Protein AF-0000000069865617 (afdb_homodimer)

pLDDT: mean 91.42, std 15.55, range [21.64, 98.94]

InterPro domains:
  IPR004701 Phosphotransferase system, mannose-type IIA component [PF03610] (5-115)
  IPR004701 Phosphotransferase system, mannose-type IIA component [PS51096] (2-127)
  IPR036662 Phosphotransferase system, mannose-type IIA component superfamily [G3DSA:3.40.50.510] (1-138)
  IPR036662 Phosphotransferase system, mannose-type IIA component superfamily [SSF53062] (3-127)
  IPR051471 Bacterial PTS system sugar-specific components [PTHR33799] (1-131)

Structure (mmCIF, N/CA/C/O backbone):
data_AF-0000000069865617-model_v1
#
loop_
_entity.id
_entity.type
_entity.pdbx_description
1 polymer 'PTS system, IIA component, putative'
#
loop_
_atom_site.group_PDB
_atom_site.id
_atom_site.type_symbol
_atom_site.label_atom_id
_atom_site.label_alt_id
_atom_site.label_comp_id
_atom_site.label_asym_id
_atom_site.label_entity_id
_atom_site.label_seq_id
_atom_site.pdbx_PDB_ins_code
_atom_site.Cartn_x
_atom_site.Cartn_y
_atom_site.Cartn_z
_atom_site.occupancy
_atom_site.B_iso_or_equiv
_atom_site.auth_seq_id
_atom_site.auth_comp_id
_atom_site.a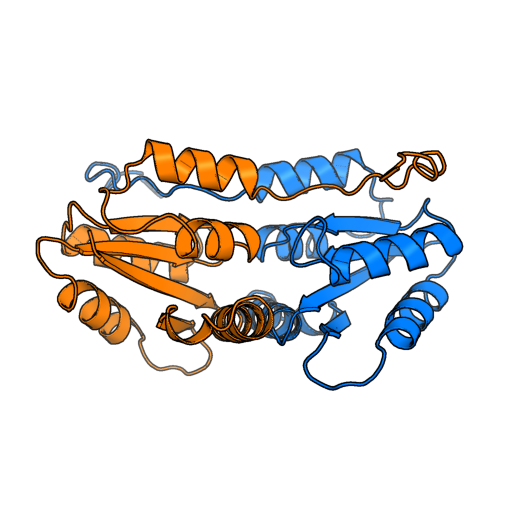uth_asym_id
_atom_site.auth_atom_id
_atom_site.pdbx_PDB_model_num
ATOM 1 N N . MET A 1 1 ? -14.875 16.719 14.188 1 84.12 1 MET A N 1
ATOM 2 C CA . MET A 1 1 ? -13.789 17.453 13.562 1 84.12 1 MET A CA 1
ATOM 3 C C . MET A 1 1 ? -13.578 17 12.117 1 84.12 1 MET A C 1
ATOM 5 O O . MET A 1 1 ? -13.656 15.812 11.82 1 84.12 1 MET A O 1
ATOM 9 N N . LYS A 1 2 ? -13.398 17.969 11.281 1 89.56 2 LYS A N 1
ATOM 10 C CA . LYS A 1 2 ? -13.164 17.672 9.875 1 89.56 2 LYS A CA 1
ATOM 11 C C . LYS A 1 2 ? -11.742 17.156 9.648 1 89.56 2 LYS A C 1
ATOM 13 O O . LYS A 1 2 ? -10.82 17.531 10.367 1 89.56 2 LYS A O 1
ATOM 18 N N . ARG A 1 3 ? -11.602 16.266 8.625 1 94.75 3 ARG A N 1
ATOM 19 C CA . ARG A 1 3 ? -10.305 15.664 8.336 1 94.75 3 ARG A CA 1
ATOM 20 C C . ARG A 1 3 ? -9.93 15.836 6.871 1 94.75 3 ARG A C 1
ATOM 22 O O . ARG A 1 3 ? -10.781 15.711 5.988 1 94.75 3 ARG A O 1
ATOM 29 N N . LYS A 1 4 ? -8.695 16.141 6.66 1 96.19 4 LYS A N 1
ATOM 30 C CA . LYS A 1 4 ? -8.125 16.188 5.316 1 96.19 4 LYS A CA 1
ATOM 31 C C . LYS A 1 4 ? -7.105 15.078 5.117 1 96.19 4 LYS A C 1
ATOM 33 O O . LYS A 1 4 ? -6.375 14.719 6.043 1 96.19 4 LYS A O 1
ATOM 38 N N . PHE A 1 5 ? -7.105 14.57 3.912 1 98 5 PHE A N 1
ATOM 39 C CA . PHE A 1 5 ? -6.246 13.43 3.613 1 98 5 PHE A CA 1
ATOM 40 C C . PHE A 1 5 ? -5.293 13.75 2.471 1 98 5 PHE A C 1
ATOM 42 O O . PHE A 1 5 ? -5.688 14.375 1.485 1 98 5 PHE A O 1
ATOM 49 N N . LEU A 1 6 ? -4.051 13.375 2.67 1 98.75 6 LEU A N 1
ATOM 50 C CA . LEU A 1 6 ? -3.02 13.461 1.641 1 98.75 6 LEU A CA 1
ATOM 51 C C . LEU A 1 6 ? -2.223 12.164 1.556 1 98.75 6 LEU A C 1
ATOM 53 O O . LEU A 1 6 ? -1.859 11.586 2.582 1 98.75 6 LEU A O 1
ATOM 57 N N . ILE A 1 7 ? -2.002 11.664 0.392 1 98.94 7 ILE A N 1
ATOM 58 C CA . ILE A 1 7 ? -1.027 10.602 0.201 1 98.94 7 ILE A CA 1
ATOM 59 C C . ILE A 1 7 ? 0.068 11.062 -0.756 1 98.94 7 ILE A C 1
ATOM 61 O O . ILE A 1 7 ? -0.22 11.68 -1.787 1 98.94 7 ILE A O 1
ATOM 65 N N . ALA A 1 8 ? 1.281 10.906 -0.368 1 98.94 8 ALA A N 1
ATOM 66 C CA . ALA A 1 8 ? 2.457 11.203 -1.185 1 98.94 8 ALA A CA 1
ATOM 67 C C . ALA A 1 8 ? 3.256 9.93 -1.473 1 98.94 8 ALA A C 1
ATOM 69 O O . ALA A 1 8 ? 3.535 9.148 -0.564 1 98.94 8 ALA A O 1
ATOM 70 N N . SER A 1 9 ? 3.594 9.711 -2.662 1 98.94 9 SER A N 1
ATOM 71 C CA . SER A 1 9 ? 4.344 8.523 -3.057 1 98.94 9 SER A CA 1
ATOM 72 C C . SER A 1 9 ? 5.359 8.844 -4.148 1 98.94 9 SER A C 1
ATOM 74 O O . SER A 1 9 ? 5.238 9.867 -4.832 1 98.94 9 SER A O 1
ATOM 76 N N . HIS A 1 10 ? 6.41 8 -4.293 1 98.94 10 HIS A N 1
ATOM 77 C CA . HIS A 1 10 ? 7.141 7.965 -5.555 1 98.94 10 HIS A CA 1
ATOM 78 C C . HIS A 1 10 ? 6.23 7.57 -6.711 1 98.94 10 HIS A C 1
ATOM 80 O O . HIS A 1 10 ? 5.387 6.68 -6.562 1 98.94 10 HIS A O 1
ATOM 86 N N . GLY A 1 11 ? 6.395 8.211 -7.805 1 98.81 11 GLY A N 1
ATOM 87 C CA . GLY A 1 11 ? 5.652 7.824 -8.992 1 98.81 11 GLY A CA 1
ATOM 88 C C . GLY A 1 11 ? 4.152 7.996 -8.844 1 98.81 11 GLY A C 1
ATOM 89 O O . GLY A 1 11 ? 3.693 8.906 -8.148 1 98.81 11 GLY A O 1
ATOM 90 N N . ASN A 1 12 ? 3.395 7.133 -9.539 1 98.81 12 ASN A N 1
ATOM 91 C CA . ASN A 1 12 ? 1.953 7.324 -9.648 1 98.81 12 ASN A CA 1
ATOM 92 C C . ASN A 1 12 ? 1.189 6.418 -8.688 1 98.81 12 ASN A C 1
ATOM 94 O O . ASN A 1 12 ? 0.005 6.148 -8.891 1 98.81 12 ASN A O 1
ATOM 98 N N . LEU A 1 13 ? 1.853 5.93 -7.73 1 98.94 13 LEU A N 1
ATOM 99 C CA . LEU A 1 13 ? 1.19 5.098 -6.73 1 98.94 13 LEU A CA 1
ATOM 100 C C . LEU A 1 13 ? 0.076 5.867 -6.031 1 98.94 13 LEU A C 1
ATOM 102 O O . LEU A 1 13 ? -1.015 5.336 -5.816 1 98.94 13 LEU A O 1
ATOM 106 N N . ALA A 1 14 ? 0.316 7.137 -5.73 1 98.94 14 ALA A N 1
ATOM 107 C CA . ALA A 1 14 ? -0.67 7.969 -5.047 1 98.94 14 ALA A CA 1
ATOM 108 C C . ALA A 1 14 ? -1.946 8.102 -5.875 1 98.94 14 ALA A C 1
ATOM 110 O O . ALA A 1 14 ? -3.053 7.941 -5.348 1 98.94 14 ALA A O 1
ATOM 111 N N . LYS A 1 15 ? -1.794 8.336 -7.137 1 98.88 15 LYS A N 1
ATOM 112 C CA . LYS A 1 15 ? -2.961 8.383 -8.016 1 98.88 15 LYS A CA 1
ATOM 113 C C . LYS A 1 15 ? -3.656 7.023 -8.078 1 98.88 15 LYS A C 1
ATOM 115 O O . LYS A 1 15 ? -4.883 6.957 -8.203 1 98.88 15 LYS A O 1
ATOM 120 N N . GLY A 1 16 ? -2.879 5.969 -7.996 1 98.88 16 GLY A N 1
ATOM 121 C CA . GLY A 1 16 ? -3.453 4.637 -7.906 1 98.88 16 GLY A CA 1
ATOM 122 C C . GLY A 1 16 ? -4.375 4.461 -6.715 1 98.88 16 GLY A C 1
ATOM 123 O O . GLY A 1 16 ? -5.445 3.861 -6.832 1 98.88 16 GLY A O 1
ATOM 124 N N . PHE A 1 17 ? -3.949 4.961 -5.602 1 98.94 17 PHE A N 1
ATOM 125 C CA . PHE A 1 17 ? -4.805 4.945 -4.422 1 98.94 17 PHE A CA 1
ATOM 126 C C . PHE A 1 17 ? -6.141 5.613 -4.715 1 98.94 17 PHE A C 1
ATOM 128 O O . PHE A 1 17 ? -7.199 5.082 -4.367 1 98.94 17 PHE A O 1
ATOM 135 N N . GLN A 1 18 ? -6.133 6.797 -5.371 1 98.81 18 GLN A N 1
ATOM 136 C CA . GLN A 1 18 ? -7.363 7.508 -5.703 1 98.81 18 GLN A CA 1
ATOM 137 C C . GLN A 1 18 ? -8.281 6.648 -6.566 1 98.81 18 GLN A C 1
ATOM 139 O O . GLN A 1 18 ? -9.484 6.574 -6.32 1 98.81 18 GLN A O 1
ATOM 144 N N . SER A 1 19 ? -7.664 6.035 -7.508 1 98.81 19 SER A N 1
ATOM 145 C CA . SER A 1 19 ? -8.414 5.18 -8.422 1 98.81 19 SER A CA 1
ATOM 146 C C . SER A 1 19 ? -9.133 4.062 -7.672 1 98.81 19 SER A C 1
ATOM 148 O O . SER A 1 19 ? -10.328 3.832 -7.887 1 98.81 19 SER A O 1
ATOM 150 N N . SER A 1 20 ? -8.414 3.367 -6.762 1 98.88 20 SER A N 1
ATOM 151 C CA . SER A 1 20 ? -8.992 2.266 -6.004 1 98.88 20 SER A CA 1
ATOM 152 C C . SER A 1 20 ? -10.07 2.76 -5.047 1 98.88 20 SER A C 1
ATOM 154 O O . SER A 1 20 ? -11.125 2.135 -4.91 1 98.88 20 SER A O 1
ATOM 156 N N . LEU A 1 21 ? -9.828 3.885 -4.418 1 98.75 21 LEU A N 1
ATOM 157 C CA . LEU A 1 21 ? -10.797 4.457 -3.486 1 98.75 21 LEU A CA 1
ATOM 158 C C . LEU A 1 21 ? -12.086 4.844 -4.207 1 98.75 21 LEU A C 1
ATOM 160 O O . LEU A 1 21 ? -13.18 4.711 -3.646 1 98.75 21 LEU A O 1
ATOM 164 N N . ASP A 1 22 ? -11.961 5.344 -5.449 1 98.69 22 ASP A N 1
ATOM 165 C CA . ASP A 1 22 ? -13.141 5.699 -6.23 1 98.69 22 ASP A CA 1
ATOM 166 C C . ASP A 1 22 ? -13.992 4.465 -6.535 1 98.69 22 ASP A C 1
ATOM 168 O O . ASP A 1 22 ? -15.211 4.5 -6.402 1 98.69 22 ASP A O 1
ATOM 172 N N . ILE A 1 23 ? -13.391 3.404 -6.898 1 98.44 23 ILE A N 1
ATOM 173 C CA . ILE A 1 23 ? -14.086 2.174 -7.258 1 98.44 23 ILE A CA 1
ATOM 174 C C . ILE A 1 23 ? -14.742 1.567 -6.02 1 98.44 23 ILE A C 1
ATOM 176 O O . ILE A 1 23 ? -15.891 1.138 -6.066 1 98.44 23 ILE A O 1
ATOM 180 N N . LEU A 1 24 ? -14.023 1.608 -4.918 1 98.38 24 LEU A N 1
ATOM 181 C CA . LEU A 1 24 ? -14.453 0.878 -3.732 1 98.38 24 LEU A CA 1
ATOM 182 C C . LEU A 1 24 ? -15.461 1.692 -2.932 1 98.38 24 LEU A C 1
ATOM 184 O O . LEU A 1 24 ? -16.344 1.129 -2.275 1 98.38 24 LEU A O 1
ATOM 188 N N . ALA A 1 25 ? -15.344 3.047 -2.998 1 97.81 25 ALA A N 1
ATOM 189 C CA . ALA A 1 25 ? -16.109 3.826 -2.027 1 97.81 25 ALA A CA 1
ATOM 190 C C . ALA A 1 25 ? -16.531 5.176 -2.611 1 97.81 25 ALA A C 1
ATOM 192 O O . ALA A 1 25 ? -17.141 5.992 -1.923 1 97.81 25 ALA A O 1
ATOM 193 N N . ASP A 1 26 ? -16.219 5.445 -3.859 1 98 26 ASP A N 1
ATOM 194 C CA . ASP A 1 26 ? -16.469 6.746 -4.473 1 98 26 ASP A CA 1
ATOM 195 C C . ASP A 1 26 ? -15.875 7.875 -3.637 1 98 26 ASP A C 1
ATOM 197 O O . ASP A 1 26 ? -16.516 8.898 -3.406 1 98 26 ASP A O 1
ATOM 201 N N . LYS A 1 27 ? -14.602 7.664 -3.15 1 97.81 27 LYS A N 1
ATOM 202 C CA . LYS A 1 27 ? -13.977 8.617 -2.238 1 97.81 27 LYS A CA 1
ATOM 203 C C . LYS A 1 27 ? -12.594 9.031 -2.738 1 97.81 27 LYS A C 1
ATOM 205 O O . LYS A 1 27 ? -11.781 9.555 -1.975 1 97.81 27 LYS A O 1
ATOM 210 N N . GLY A 1 28 ? -12.266 8.805 -4.004 1 98.12 28 GLY A N 1
ATOM 211 C CA . GLY A 1 28 ? -10.977 9.188 -4.555 1 98.12 28 GLY A CA 1
ATOM 212 C C . GLY A 1 28 ? -10.688 10.672 -4.414 1 98.12 28 GLY A C 1
ATOM 213 O O . GLY A 1 28 ? -9.539 11.062 -4.191 1 98.12 28 GLY A O 1
ATOM 214 N N . LYS A 1 29 ? -11.734 11.438 -4.461 1 96.44 29 LYS A N 1
ATOM 215 C CA . LYS A 1 29 ? -11.586 12.883 -4.445 1 96.44 29 LYS A CA 1
ATOM 216 C C . LYS A 1 29 ? -11.234 13.383 -3.045 1 96.44 29 LYS A C 1
ATOM 218 O O . LYS A 1 29 ? -10.789 14.523 -2.879 1 96.44 29 LYS A O 1
ATOM 223 N N . GLU A 1 30 ? -11.461 12.609 -2.031 1 95.56 30 GLU A N 1
ATOM 224 C CA . GLU A 1 30 ? -11.18 13 -0.653 1 95.56 30 GLU A CA 1
ATOM 225 C C . GLU A 1 30 ? -9.688 12.914 -0.35 1 95.56 30 GLU A C 1
ATOM 227 O O . GLU A 1 30 ? -9.219 13.445 0.66 1 95.56 30 GLU A O 1
ATOM 232 N N . 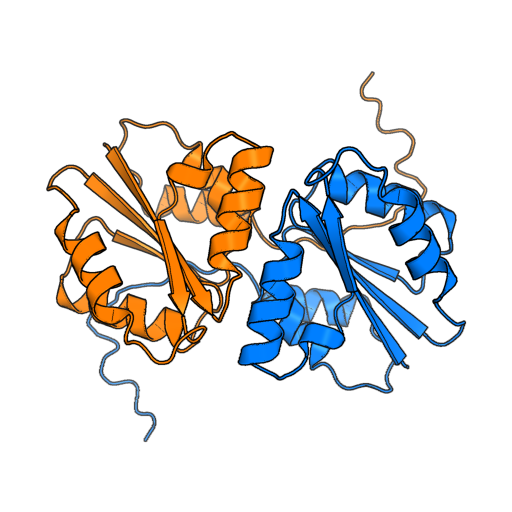LEU A 1 31 ? -9.008 12.266 -1.225 1 98.25 31 LEU A N 1
ATOM 233 C CA . LEU A 1 31 ? -7.586 12.031 -1.015 1 98.25 31 LEU A CA 1
ATOM 234 C C . LEU A 1 31 ? -6.75 12.914 -1.936 1 98.25 31 LEU A C 1
ATOM 236 O O . LEU A 1 31 ? -6.711 12.688 -3.148 1 98.25 31 LEU A O 1
ATOM 240 N N . ALA A 1 32 ? -6.164 13.977 -1.356 1 98.44 32 ALA A N 1
ATOM 241 C CA . ALA A 1 32 ? -5.168 14.711 -2.133 1 98.44 32 ALA A CA 1
ATOM 242 C C . ALA A 1 32 ? -3.953 13.836 -2.432 1 98.44 32 ALA A C 1
ATOM 244 O O . ALA A 1 32 ? -3.607 12.953 -1.643 1 98.44 32 ALA A O 1
ATOM 245 N N . VAL A 1 33 ? -3.303 14.086 -3.598 1 98.75 33 VAL A N 1
ATOM 246 C CA . VAL A 1 33 ? -2.23 13.172 -3.977 1 98.75 33 VAL A CA 1
ATOM 247 C C . VAL A 1 33 ? -0.998 13.969 -4.398 1 98.75 33 VAL A C 1
ATOM 249 O O . VAL A 1 33 ? -1.119 15.055 -4.969 1 98.75 33 VAL A O 1
ATOM 252 N N . ILE A 1 34 ? 0.126 13.5 -4.066 1 98.88 34 ILE A N 1
ATOM 253 C CA . ILE A 1 34 ? 1.422 13.93 -4.586 1 98.88 34 ILE A CA 1
ATOM 254 C C . ILE A 1 34 ? 2.113 12.75 -5.277 1 98.88 34 ILE A C 1
ATOM 256 O O . ILE A 1 34 ? 2.383 11.727 -4.645 1 98.88 34 ILE A O 1
ATOM 260 N N . ASN A 1 35 ? 2.312 12.867 -6.559 1 98.81 35 ASN A N 1
ATOM 261 C CA . ASN A 1 35 ? 3.156 11.953 -7.316 1 98.81 35 ASN A CA 1
ATOM 262 C C . ASN A 1 35 ? 4.578 12.484 -7.461 1 98.81 35 ASN A C 1
ATOM 264 O O . ASN A 1 35 ? 4.867 13.258 -8.375 1 98.81 35 ASN A O 1
ATOM 268 N N . ALA A 1 36 ? 5.438 12.062 -6.633 1 98.81 36 ALA A N 1
ATOM 269 C CA . ALA A 1 36 ? 6.793 12.594 -6.59 1 98.81 36 ALA A CA 1
ATOM 270 C C . ALA A 1 36 ? 7.672 11.961 -7.664 1 98.81 36 ALA A C 1
ATOM 272 O O . ALA A 1 36 ? 7.496 10.781 -7.996 1 98.81 36 ALA A O 1
ATOM 273 N N . TYR A 1 37 ? 8.531 12.68 -8.273 1 98.62 37 TYR A N 1
ATOM 274 C CA . TYR A 1 37 ? 9.617 12.266 -9.156 1 98.62 37 TYR A CA 1
ATOM 275 C C . TYR A 1 37 ? 9.07 11.797 -10.5 1 98.62 37 TYR A C 1
ATOM 277 O O . TYR A 1 37 ? 9.766 11.109 -11.25 1 98.62 37 TYR A O 1
ATOM 285 N N . VAL A 1 38 ? 7.801 12.047 -10.773 1 98.31 38 VAL A N 1
ATOM 286 C CA . VAL A 1 38 ? 7.25 11.828 -12.109 1 98.31 38 VAL A CA 1
ATOM 287 C C . VAL A 1 38 ? 7.738 12.922 -13.055 1 98.31 38 VAL A C 1
ATOM 289 O O . VAL A 1 38 ? 8.023 12.656 -14.227 1 98.31 38 VAL A O 1
ATOM 292 N N . THR A 1 39 ? 7.812 14.102 -12.539 1 97.38 39 THR A N 1
ATOM 293 C CA . THR A 1 39 ? 8.438 15.258 -13.18 1 97.38 39 THR A CA 1
ATOM 294 C C . THR A 1 39 ? 9.547 15.828 -12.312 1 97.38 39 THR A C 1
ATOM 296 O O . THR A 1 39 ? 9.648 15.508 -11.125 1 97.38 39 THR A O 1
ATOM 299 N N . PRO A 1 40 ? 10.406 16.594 -12.891 1 96.25 40 PRO A N 1
ATOM 300 C CA . PRO A 1 40 ? 11.508 17.156 -12.117 1 96.25 40 PRO A CA 1
ATOM 301 C C . PRO A 1 40 ? 11.055 18.266 -11.172 1 96.25 40 PRO A C 1
ATOM 303 O O . PRO A 1 40 ? 11.852 18.766 -10.367 1 96.25 40 PRO A O 1
ATOM 306 N N . GLU A 1 41 ? 9.805 18.656 -11.141 1 96.94 41 GLU A N 1
ATOM 307 C CA . GLU A 1 41 ? 9.305 19.766 -10.344 1 96.94 41 GLU A CA 1
ATOM 308 C C . GLU A 1 41 ? 9.297 19.422 -8.852 1 96.94 41 GLU A C 1
ATOM 310 O O . GLU A 1 41 ? 8.969 18.297 -8.469 1 96.94 41 GLU A O 1
ATOM 315 N N . ASP A 1 42 ? 9.656 20.484 -8.133 1 97.88 42 ASP A N 1
ATOM 316 C CA . ASP A 1 42 ? 9.594 20.359 -6.676 1 97.88 42 ASP A CA 1
ATOM 317 C C . ASP A 1 42 ? 8.148 20.297 -6.191 1 97.88 42 ASP A C 1
ATOM 319 O O . ASP A 1 42 ? 7.297 21.062 -6.645 1 97.88 42 ASP A O 1
ATOM 323 N N . TYR A 1 43 ? 7.91 19.312 -5.277 1 98.44 43 TYR A N 1
ATOM 324 C CA . TYR A 1 43 ? 6.543 19.141 -4.805 1 98.44 43 TYR A CA 1
ATOM 325 C C . TYR A 1 43 ? 6.371 19.719 -3.408 1 98.44 43 TYR A C 1
ATOM 327 O O . TYR A 1 43 ? 5.297 19.609 -2.809 1 98.44 43 TYR A O 1
ATOM 335 N N . THR A 1 44 ? 7.367 20.391 -2.824 1 97.62 44 THR A N 1
ATOM 336 C CA . THR A 1 44 ? 7.32 21.016 -1.507 1 97.62 44 THR A CA 1
ATOM 337 C C . THR A 1 44 ? 6.168 22.016 -1.422 1 97.62 44 THR A C 1
ATOM 339 O O . THR A 1 44 ? 5.43 22.031 -0.434 1 97.62 44 THR A O 1
ATOM 342 N N . PRO A 1 45 ? 5.965 22.797 -2.5 1 97.56 45 PRO A N 1
ATOM 343 C CA . PRO A 1 45 ? 4.867 23.766 -2.404 1 97.56 45 PRO A CA 1
ATOM 344 C C . PRO A 1 45 ? 3.504 23.094 -2.244 1 97.56 45 PRO A C 1
ATOM 346 O O . PRO A 1 45 ? 2.613 23.641 -1.596 1 97.56 45 PRO A O 1
ATOM 349 N N . ILE A 1 46 ? 3.316 21.922 -2.799 1 98 46 ILE A N 1
ATOM 350 C CA . ILE A 1 46 ? 2.057 21.188 -2.676 1 98 46 ILE A CA 1
ATOM 351 C C . ILE A 1 46 ? 1.835 20.781 -1.221 1 98 46 ILE A C 1
ATOM 353 O O . ILE A 1 46 ? 0.729 20.922 -0.693 1 98 46 ILE A O 1
ATOM 357 N N . ILE A 1 47 ? 2.898 20.328 -0.565 1 98.06 47 ILE A N 1
ATOM 358 C CA . ILE A 1 47 ? 2.826 19.953 0.843 1 98.06 47 ILE A CA 1
ATOM 359 C C . ILE A 1 47 ? 2.453 21.172 1.682 1 98.06 47 ILE A C 1
ATOM 361 O O . ILE A 1 47 ? 1.541 21.109 2.51 1 98.06 47 ILE A O 1
ATOM 365 N N . GLN A 1 48 ? 3.137 22.25 1.41 1 96.31 48 GLN A N 1
ATOM 366 C CA . GLN A 1 48 ? 2.938 23.469 2.182 1 96.31 48 GLN A CA 1
ATOM 367 C C . GLN A 1 48 ? 1.521 24 2.002 1 96.31 48 GLN A C 1
ATOM 369 O O . GLN A 1 48 ? 0.876 24.406 2.973 1 96.31 48 GLN A O 1
ATOM 374 N N . THR A 1 49 ? 1.081 23.984 0.794 1 96.69 49 THR A N 1
ATOM 375 C CA . THR A 1 49 ? -0.277 24.453 0.521 1 96.69 49 THR A CA 1
ATOM 376 C C . THR A 1 49 ? -1.296 23.578 1.257 1 96.69 49 THR A C 1
ATOM 378 O O . THR A 1 49 ? -2.254 24.094 1.836 1 96.69 49 THR A O 1
ATOM 381 N N . PHE A 1 50 ? -1.119 22.297 1.26 1 97.12 50 PHE A N 1
ATOM 382 C CA . PHE A 1 50 ? -1.995 21.375 1.972 1 97.12 50 PHE A CA 1
ATOM 383 C C . PHE A 1 50 ? -2.014 21.688 3.463 1 97.12 50 PHE A C 1
ATOM 385 O O . PHE A 1 50 ? -3.084 21.812 4.062 1 97.12 50 PHE A O 1
ATOM 392 N N . LEU A 1 51 ? -0.851 21.859 4.02 1 95.31 51 LEU A N 1
ATOM 393 C CA . LEU A 1 51 ? -0.731 22.125 5.449 1 95.31 51 LEU A CA 1
ATOM 394 C C . LEU A 1 51 ? -1.319 23.484 5.809 1 95.31 51 LEU A C 1
ATOM 396 O O . LEU A 1 51 ? -1.949 23.625 6.859 1 95.31 51 LEU A O 1
ATOM 400 N N . GLN A 1 52 ? -1.146 24.438 4.953 1 93.44 52 GLN A N 1
ATOM 401 C CA . GLN A 1 52 ? -1.663 25.781 5.184 1 93.44 52 GLN A CA 1
ATOM 402 C C . GLN A 1 52 ? -3.186 25.797 5.098 1 93.44 52 GLN A C 1
ATOM 404 O O . GLN A 1 52 ? -3.832 26.688 5.664 1 93.44 52 GLN A O 1
ATOM 409 N N . SER A 1 53 ? -3.717 24.859 4.383 1 93.5 53 SER A N 1
ATOM 410 C CA . SER A 1 53 ? -5.164 24.812 4.195 1 93.5 53 SER A CA 1
ATOM 411 C C . SER A 1 53 ? -5.867 24.25 5.426 1 93.5 53 SER A C 1
ATOM 413 O O . SER A 1 53 ? -7.094 24.297 5.52 1 93.5 53 SER A O 1
ATOM 415 N N . LEU A 1 54 ? -5.129 23.734 6.406 1 92.38 54 LEU A N 1
ATOM 416 C CA . LEU A 1 54 ? -5.699 23.125 7.605 1 92.38 54 LEU A CA 1
ATOM 417 C C . LEU A 1 54 ? -6.215 24.188 8.562 1 92.38 54 LEU A C 1
ATOM 419 O O . LEU A 1 54 ? -5.453 25.047 9.016 1 92.38 54 LEU A O 1
ATOM 423 N N . GLY A 1 55 ? -7.473 24.125 8.836 1 88.44 55 GLY A N 1
ATOM 424 C CA . GLY A 1 55 ? -8.062 25.016 9.82 1 88.44 55 GLY A CA 1
ATOM 425 C C . GLY A 1 55 ? -7.777 24.594 11.25 1 88.44 55 GLY A C 1
ATOM 426 O O . GLY A 1 55 ? -7.301 23.484 11.492 1 88.44 55 GLY A O 1
ATOM 427 N N . ALA A 1 56 ? -8.188 25.422 12.219 1 84.44 56 ALA A N 1
ATOM 428 C CA . ALA A 1 56 ? -7.898 25.203 13.633 1 84.44 56 ALA A CA 1
ATOM 429 C C . ALA A 1 56 ? -8.648 24 14.172 1 84.44 56 ALA A C 1
ATOM 431 O O . ALA A 1 56 ? -8.164 23.312 15.07 1 84.44 56 ALA A O 1
ATOM 432 N N . GLU A 1 57 ? -9.773 23.688 13.57 1 87.56 57 GLU A N 1
ATOM 433 C CA . GLU A 1 57 ? -10.578 22.562 14.047 1 87.56 57 GLU A CA 1
ATOM 434 C C . GLU A 1 57 ? -10.562 21.406 13.055 1 87.56 57 GLU A C 1
ATOM 436 O O . GLU A 1 57 ? -11.562 20.703 12.891 1 87.56 57 GLU A O 1
ATOM 441 N N . GLU A 1 58 ? -9.422 21.359 12.336 1 91.88 58 GLU A N 1
ATOM 442 C CA . GLU A 1 58 ? -9.281 20.266 11.359 1 91.88 58 GLU A CA 1
ATOM 443 C C . GLU A 1 58 ? -8.031 19.438 11.641 1 91.88 58 GLU A C 1
ATOM 445 O O . GLU A 1 58 ? -7.062 19.938 12.219 1 91.88 58 GLU A O 1
ATOM 450 N N . GLN A 1 59 ? -8.117 18.188 11.359 1 94.44 59 GLN A N 1
ATOM 451 C CA . GLN A 1 59 ? -6.973 17.297 11.43 1 94.44 59 GLN A CA 1
ATOM 452 C C . GLN A 1 59 ? -6.559 16.812 10.039 1 94.44 59 GLN A C 1
ATOM 454 O O . GLN A 1 59 ? -7.371 16.797 9.117 1 94.44 59 GLN A O 1
ATOM 459 N N . ALA A 1 60 ? -5.301 16.516 9.906 1 95.75 60 ALA A N 1
ATOM 460 C CA . ALA A 1 60 ? -4.789 15.969 8.656 1 95.75 60 ALA A CA 1
ATOM 461 C C . ALA A 1 60 ? -4.195 14.578 8.867 1 95.75 60 ALA A C 1
ATOM 463 O O . ALA A 1 60 ? -3.516 14.328 9.859 1 95.75 60 ALA A O 1
ATOM 464 N N . ILE A 1 61 ? -4.531 13.719 7.98 1 97.31 61 ILE A N 1
ATOM 465 C CA . ILE A 1 61 ? -3.889 12.414 7.883 1 97.31 61 ILE A CA 1
ATOM 466 C C . ILE A 1 61 ? -3.061 12.344 6.605 1 97.31 61 ILE A C 1
ATOM 468 O O . ILE A 1 61 ? -3.604 12.43 5.5 1 97.31 61 ILE A O 1
ATOM 472 N N . ILE A 1 62 ? -1.769 12.203 6.773 1 98.38 62 ILE A N 1
ATOM 473 C CA . ILE A 1 62 ? -0.864 12.125 5.633 1 98.38 62 ILE A CA 1
ATOM 474 C C . ILE A 1 62 ? -0.278 10.719 5.531 1 98.38 62 ILE A C 1
ATOM 476 O O . ILE A 1 62 ? 0.336 10.227 6.48 1 98.38 62 ILE A O 1
ATOM 480 N N . LEU A 1 63 ? -0.494 10.117 4.402 1 98.94 63 LEU A N 1
ATOM 481 C CA . LEU A 1 63 ? 0.038 8.797 4.09 1 98.94 63 LEU A CA 1
ATOM 482 C C . LEU A 1 63 ? 1.245 8.906 3.162 1 98.94 63 LEU A C 1
ATOM 484 O O . LEU A 1 63 ? 1.253 9.719 2.236 1 98.94 63 LEU A O 1
ATOM 488 N N . THR A 1 64 ? 2.275 8.109 3.42 1 98.94 64 THR A N 1
ATOM 489 C CA . THR A 1 64 ? 3.406 8.016 2.502 1 98.94 64 THR A CA 1
ATOM 490 C C . THR A 1 64 ? 3.701 6.562 2.145 1 98.94 64 THR A C 1
ATOM 492 O O . THR A 1 64 ? 3.33 5.648 2.885 1 98.94 64 THR A O 1
ATOM 495 N N . ASP A 1 65 ? 4.398 6.406 1.054 1 98.94 65 ASP A N 1
ATOM 496 C CA . ASP A 1 65 ? 4.512 5.09 0.434 1 98.94 65 ASP A CA 1
ATOM 497 C C . ASP A 1 65 ? 5.586 4.25 1.123 1 98.94 65 ASP A C 1
ATOM 499 O O . ASP A 1 65 ? 5.48 3.021 1.172 1 98.94 65 ASP A O 1
ATOM 503 N N . LEU A 1 66 ? 6.621 4.883 1.558 1 98.75 66 LEU A N 1
ATOM 504 C CA . LEU A 1 66 ? 7.766 4.137 2.072 1 98.75 66 LEU A CA 1
ATOM 505 C C . LEU A 1 66 ? 8.359 4.836 3.291 1 98.75 66 LEU A C 1
ATOM 507 O O . LEU A 1 66 ? 8.812 5.98 3.199 1 98.75 66 LEU A O 1
ATOM 511 N N . TYR A 1 67 ? 8.391 4.145 4.41 1 98.5 67 TYR A N 1
ATOM 512 C CA . TYR A 1 67 ? 8.984 4.695 5.625 1 98.5 67 TYR A CA 1
ATOM 513 C C . TYR A 1 67 ? 10.477 4.949 5.438 1 98.5 67 TYR A C 1
ATOM 515 O O . TYR A 1 67 ? 11.219 4.066 4.996 1 98.5 67 TYR A O 1
ATOM 523 N N . GLY A 1 68 ? 10.875 6.098 5.738 1 97.69 68 GLY A N 1
ATOM 524 C CA . GLY A 1 68 ? 12.281 6.453 5.652 1 97.69 68 GLY A CA 1
ATOM 525 C C . GLY A 1 68 ? 12.711 6.867 4.258 1 97.69 68 GLY A C 1
ATOM 526 O O . GLY A 1 68 ? 13.844 7.297 4.051 1 97.69 68 GLY A O 1
ATOM 527 N N . GLY A 1 69 ? 11.82 6.695 3.277 1 98.25 69 GLY A N 1
ATOM 528 C CA . GLY A 1 69 ? 12.141 7.156 1.937 1 98.25 69 GLY A CA 1
ATOM 529 C C . GLY A 1 69 ? 12.18 8.672 1.819 1 98.25 69 GLY A C 1
ATOM 530 O O . GLY A 1 69 ? 11.727 9.375 2.719 1 98.25 69 GLY A O 1
ATOM 531 N N . SER A 1 70 ? 12.641 9.125 0.69 1 98.31 70 SER A N 1
ATOM 532 C CA . SER A 1 70 ? 12.805 10.562 0.485 1 98.31 70 SER A CA 1
ATOM 533 C C . SER A 1 70 ? 11.469 11.289 0.558 1 98.31 70 SER A C 1
ATOM 535 O O . SER A 1 70 ? 11.383 12.391 1.103 1 98.31 70 SER A O 1
ATOM 537 N N . VAL A 1 71 ? 10.438 10.695 0.06 1 98.81 71 VAL A N 1
ATOM 538 C CA . VAL A 1 71 ? 9.109 11.305 0.092 1 98.81 71 VAL A CA 1
ATOM 539 C C . VAL A 1 71 ? 8.625 11.422 1.537 1 98.81 71 VAL A C 1
ATOM 541 O O . VAL A 1 71 ? 8.133 12.469 1.951 1 98.81 71 VAL A O 1
ATOM 544 N N . ASN A 1 72 ? 8.766 10.352 2.32 1 98.69 72 ASN A N 1
ATOM 545 C CA . ASN A 1 72 ? 8.422 10.367 3.738 1 98.69 72 ASN A CA 1
ATOM 546 C C . ASN A 1 72 ? 9.227 11.414 4.5 1 98.69 72 ASN A C 1
ATOM 548 O O . ASN A 1 72 ? 8.672 12.164 5.305 1 98.69 72 ASN A O 1
ATOM 552 N N . GLN A 1 73 ? 10.484 11.484 4.223 1 97.5 73 GLN A N 1
ATOM 553 C CA . GLN A 1 73 ? 11.359 12.43 4.91 1 97.5 73 GLN A CA 1
ATOM 554 C C . GLN A 1 73 ? 10.961 13.867 4.617 1 97.5 73 GLN A C 1
ATOM 556 O O . GLN A 1 73 ? 10.945 14.711 5.52 1 97.5 73 GLN A O 1
ATOM 561 N N . LYS A 1 74 ? 10.641 14.148 3.428 1 97.75 74 LYS A N 1
ATOM 562 C CA . LYS A 1 74 ? 10.234 15.5 3.059 1 97.75 74 LYS A CA 1
ATOM 563 C C . LYS A 1 74 ? 8.93 15.891 3.744 1 97.75 74 LYS A C 1
ATOM 565 O O . LYS A 1 74 ? 8.781 17.016 4.227 1 97.75 74 LYS A O 1
ATOM 570 N N . ILE A 1 75 ? 7.961 14.961 3.779 1 98.19 75 ILE A N 1
ATOM 571 C CA . ILE A 1 75 ? 6.691 15.195 4.461 1 98.19 75 ILE A CA 1
ATOM 572 C C . ILE A 1 75 ? 6.945 15.5 5.934 1 98.19 75 ILE A C 1
ATOM 574 O O . ILE A 1 75 ? 6.418 16.469 6.477 1 98.19 75 ILE A O 1
ATOM 578 N N . VAL A 1 76 ? 7.758 14.68 6.562 1 96.88 76 VAL A N 1
ATOM 579 C CA . VAL A 1 76 ? 8.07 14.844 7.977 1 96.88 76 VAL A CA 1
ATOM 580 C C . VAL A 1 76 ? 8.695 16.219 8.211 1 96.88 76 VAL A C 1
ATOM 582 O O . VAL A 1 76 ? 8.305 16.938 9.141 1 96.88 76 VAL A O 1
ATOM 585 N N . GLN A 1 77 ? 9.641 16.547 7.379 1 95.25 77 GLN A N 1
ATOM 586 C CA . GLN A 1 77 ? 10.328 17.828 7.504 1 95.25 77 GLN A CA 1
ATOM 587 C C . GLN A 1 77 ? 9.344 18.984 7.422 1 95.25 77 GLN A C 1
ATOM 589 O O . GLN A 1 77 ? 9.391 19.906 8.242 1 95.25 77 GLN A O 1
ATOM 594 N N . GLU A 1 78 ? 8.414 19 6.469 1 95.69 78 GLU A N 1
ATOM 595 C CA . GLU A 1 78 ? 7.461 20.094 6.277 1 95.69 78 GLU A CA 1
ATOM 596 C C . GLU A 1 78 ? 6.449 20.141 7.418 1 95.69 78 GLU A C 1
ATOM 598 O O . GLU A 1 78 ? 6.047 21.234 7.848 1 95.69 78 GLU A O 1
ATOM 603 N N . VAL A 1 79 ? 6.051 18.984 7.914 1 95.56 79 VAL A N 1
ATOM 604 C CA . VAL A 1 79 ? 5.074 18.938 9 1 95.56 79 VAL A CA 1
ATOM 605 C C . VAL A 1 79 ? 5.703 19.469 10.289 1 95.56 79 VAL A C 1
ATOM 607 O O . VAL A 1 79 ? 5.051 20.188 11.055 1 95.56 79 VAL A O 1
ATOM 610 N N . MET A 1 80 ? 6.934 19.109 10.531 1 91.81 80 MET A N 1
ATOM 611 C CA . MET A 1 80 ? 7.613 19.516 11.758 1 91.81 80 MET A CA 1
ATOM 612 C C . MET A 1 80 ? 7.762 21.031 11.828 1 91.81 80 MET A C 1
ATOM 614 O O . MET A 1 80 ? 7.918 21.594 12.906 1 91.81 80 MET A O 1
ATOM 618 N N . THR A 1 81 ? 7.508 21.688 10.758 1 82.44 81 THR A N 1
ATOM 619 C CA . THR A 1 81 ? 7.656 23.141 10.727 1 82.44 81 THR A CA 1
ATOM 620 C C . THR A 1 81 ? 6.316 23.812 10.977 1 82.44 81 THR A C 1
ATOM 622 O O . THR A 1 81 ? 6.27 25.016 11.242 1 82.44 81 THR A O 1
ATOM 625 N N . THR A 1 82 ? 5.02 23.234 10.891 1 74.94 82 THR A N 1
ATOM 626 C CA . THR A 1 82 ? 3.719 23.875 10.82 1 74.94 82 THR A CA 1
ATOM 627 C C . THR A 1 82 ? 2.854 23.5 12.016 1 74.94 82 THR A C 1
ATOM 629 O O . THR A 1 82 ? 1.677 23.859 12.078 1 74.94 82 THR A O 1
ATOM 632 N N . LYS A 1 83 ? 3.037 22.844 13 1 67.06 83 LYS A N 1
ATOM 633 C CA . LYS A 1 83 ? 2.252 22.5 14.18 1 67.06 83 LYS A CA 1
ATOM 634 C C . LYS A 1 83 ? 1.842 21.031 14.148 1 67.06 83 LYS A C 1
ATOM 636 O O . LYS A 1 83 ? 0.722 20.703 13.758 1 67.06 83 LYS A O 1
ATOM 641 N N . PRO A 1 84 ? 2.344 20.156 14.711 1 66.62 84 PRO A N 1
ATOM 642 C CA . PRO A 1 84 ? 2.295 18.703 14.641 1 66.62 84 PRO A CA 1
ATOM 643 C C . PRO A 1 84 ? 1.062 18.109 15.328 1 66.62 84 PRO A C 1
ATOM 645 O O . PRO A 1 84 ? 0.63 17.016 15 1 66.62 84 PRO A O 1
ATOM 648 N N . ASP A 1 85 ? 0.226 19.016 16.094 1 77.19 85 ASP A N 1
ATOM 649 C CA . ASP A 1 85 ? -0.76 18.375 16.953 1 77.19 85 ASP A CA 1
ATOM 650 C C . ASP A 1 85 ? -2.004 17.969 16.156 1 77.19 85 ASP A C 1
ATOM 652 O O . ASP A 1 85 ? -2.807 17.156 16.625 1 77.19 85 ASP A O 1
ATOM 656 N N . ASN A 1 86 ? -2.137 18.438 15.039 1 87.81 86 ASN A N 1
ATOM 657 C CA . ASN A 1 86 ? -3.34 18.141 14.273 1 87.81 86 ASN A CA 1
ATOM 658 C C . ASN A 1 86 ? -3.018 17.328 13.016 1 87.81 86 ASN A C 1
ATOM 660 O O . ASN A 1 86 ? -3.887 17.125 12.164 1 87.81 86 ASN A O 1
ATOM 664 N N . VAL A 1 87 ? -1.732 16.859 12.938 1 95.12 87 VAL A N 1
ATOM 665 C CA . VAL A 1 87 ? -1.32 16.141 11.742 1 95.12 87 VAL A CA 1
ATOM 666 C C . VAL A 1 87 ? -0.77 14.766 12.125 1 95.12 87 VAL A C 1
ATOM 668 O O . VAL A 1 87 ? 0.081 14.656 13.008 1 95.12 87 VAL A O 1
ATOM 671 N N . PHE A 1 88 ? -1.299 13.727 11.539 1 96.5 88 PHE A N 1
ATOM 672 C CA . PHE A 1 88 ? -0.791 12.367 11.68 1 96.5 88 PHE A CA 1
ATOM 673 C C . PHE A 1 88 ? -0.117 11.906 10.391 1 96.5 88 PHE A C 1
ATOM 675 O O . PHE A 1 88 ? -0.646 12.117 9.297 1 96.5 88 PHE A O 1
ATOM 682 N N . ILE A 1 89 ? 1.026 11.352 10.539 1 98 89 ILE A N 1
ATOM 683 C CA . ILE A 1 89 ? 1.726 10.781 9.391 1 98 89 ILE A CA 1
ATOM 684 C C . ILE A 1 89 ? 1.803 9.266 9.539 1 98 89 ILE A C 1
ATOM 686 O O . ILE A 1 89 ? 2.205 8.758 10.586 1 98 89 ILE A O 1
ATOM 690 N N . ILE A 1 90 ? 1.353 8.586 8.523 1 98.81 90 ILE A N 1
ATOM 691 C CA . ILE A 1 90 ? 1.396 7.129 8.438 1 98.81 90 ILE A CA 1
ATOM 692 C C . ILE A 1 90 ? 2.211 6.707 7.215 1 98.81 90 ILE A C 1
ATOM 694 O O . ILE A 1 90 ? 1.97 7.188 6.105 1 98.81 90 ILE A O 1
ATOM 698 N N . SER A 1 91 ? 3.219 5.832 7.406 1 98.88 91 SER A N 1
ATOM 699 C CA . SER A 1 91 ? 4.082 5.402 6.312 1 98.88 91 SER A CA 1
ATOM 700 C C . SER A 1 91 ? 3.953 3.904 6.059 1 98.88 91 SER A C 1
ATOM 702 O O . SER A 1 91 ? 3.311 3.193 6.836 1 98.88 91 SER A O 1
ATOM 704 N N . ASN A 1 92 ? 4.535 3.479 4.934 1 98.94 92 ASN A N 1
ATOM 705 C CA . ASN A 1 92 ? 4.227 2.139 4.445 1 98.94 92 ASN A CA 1
ATOM 706 C C . ASN A 1 92 ? 2.721 1.929 4.301 1 98.94 92 ASN A C 1
ATOM 708 O O . ASN A 1 92 ? 2.189 0.907 4.738 1 98.94 92 ASN A O 1
ATOM 712 N N . ALA A 1 93 ? 2.113 2.941 3.752 1 98.94 93 ALA A N 1
ATOM 713 C CA . ALA A 1 93 ? 0.655 2.916 3.664 1 98.94 93 ALA A CA 1
ATOM 714 C C . ALA A 1 93 ? 0.185 1.888 2.639 1 98.94 93 ALA A C 1
ATOM 716 O O . ALA A 1 93 ? 0.866 1.642 1.641 1 98.94 93 ALA A O 1
ATOM 717 N N . ASN A 1 94 ? -0.884 1.286 2.877 1 98.94 94 ASN A N 1
ATOM 718 C CA . ASN A 1 94 ? -1.604 0.445 1.927 1 98.94 94 ASN A CA 1
ATOM 719 C C . ASN A 1 94 ? -3.061 0.877 1.787 1 98.94 94 ASN A C 1
ATOM 721 O O . ASN A 1 94 ? -3.48 1.866 2.391 1 98.94 94 ASN A O 1
ATOM 725 N N . LEU A 1 95 ? -3.766 0.251 0.893 1 98.94 95 LEU A N 1
ATOM 726 C CA . LEU A 1 95 ? -5.133 0.662 0.6 1 98.94 95 LEU A CA 1
ATOM 727 C C . LEU A 1 95 ? -6.031 0.476 1.82 1 98.94 95 LEU A C 1
ATOM 729 O O . LEU A 1 95 ? -6.922 1.291 2.072 1 98.94 95 LEU A O 1
ATOM 733 N N . ALA A 1 96 ? -5.855 -0.553 2.588 1 98.88 96 ALA A N 1
ATOM 734 C CA . ALA A 1 96 ? -6.688 -0.872 3.742 1 98.88 96 ALA A CA 1
ATOM 735 C C . ALA A 1 96 ? -6.656 0.255 4.77 1 98.88 96 ALA A C 1
ATOM 737 O O . ALA A 1 96 ? -7.691 0.629 5.324 1 98.88 96 ALA A O 1
ATOM 738 N N . ILE A 1 97 ? -5.488 0.853 5.047 1 98.88 97 ILE A N 1
ATOM 739 C CA . ILE A 1 97 ? -5.383 1.912 6.047 1 98.88 97 ILE A CA 1
ATOM 740 C C . ILE A 1 97 ? -6.07 3.176 5.527 1 98.88 97 ILE A C 1
ATOM 742 O O . ILE A 1 97 ? -6.711 3.898 6.293 1 98.88 97 ILE A O 1
ATOM 746 N N . ALA A 1 98 ? -5.895 3.438 4.246 1 98.75 98 ALA A N 1
ATOM 747 C CA . ALA A 1 98 ? -6.566 4.598 3.664 1 98.75 98 ALA A CA 1
ATOM 748 C C . ALA A 1 98 ? -8.078 4.48 3.807 1 98.75 98 ALA A C 1
ATOM 750 O O . ALA A 1 98 ? -8.742 5.418 4.262 1 98.75 98 ALA A O 1
ATOM 751 N N . LEU A 1 99 ? -8.609 3.314 3.459 1 98.31 99 LEU A N 1
ATOM 752 C CA . LEU A 1 99 ? -10.047 3.076 3.553 1 98.31 99 LEU A CA 1
ATOM 753 C C . LEU A 1 99 ? -10.523 3.178 5 1 98.31 99 LEU A C 1
ATOM 755 O O . LEU A 1 99 ? -11.531 3.832 5.281 1 98.31 99 LEU A O 1
ATOM 759 N N . SER A 1 100 ? -9.781 2.535 5.852 1 97.62 100 SER A N 1
ATOM 760 C CA . SER A 1 100 ? -10.148 2.52 7.266 1 97.62 100 SER A CA 1
ATOM 761 C C . SER A 1 100 ? -10.266 3.936 7.82 1 97.62 100 SER A C 1
ATOM 763 O O . SER A 1 100 ? -11.242 4.266 8.5 1 97.62 100 SER A O 1
ATOM 765 N N . LEU A 1 101 ? -9.344 4.793 7.523 1 97.06 101 LEU A N 1
ATOM 766 C CA . LEU A 1 101 ? -9.289 6.137 8.094 1 97.06 101 LEU A CA 1
ATOM 767 C C . LEU A 1 101 ? -10.344 7.035 7.453 1 97.06 101 LEU A C 1
ATOM 769 O O . LEU A 1 101 ? -10.961 7.859 8.133 1 97.06 101 LEU A O 1
ATOM 773 N N . ILE A 1 102 ? -10.562 6.859 6.145 1 95.75 102 ILE A N 1
ATOM 774 C CA . ILE A 1 102 ? -11.531 7.68 5.426 1 95.75 102 ILE A CA 1
ATOM 775 C C . ILE A 1 102 ? -12.938 7.379 5.934 1 95.75 102 ILE A C 1
ATOM 777 O O . ILE A 1 102 ? -13.789 8.273 5.988 1 95.75 102 ILE A O 1
ATOM 781 N N . PHE A 1 103 ? -13.141 6.156 6.438 1 93.75 103 PHE A N 1
ATOM 782 C CA . PHE A 1 103 ? -14.484 5.762 6.84 1 93.75 103 PHE A CA 1
ATOM 783 C C . PHE A 1 103 ? -14.688 5.977 8.336 1 93.75 103 PHE A C 1
ATOM 785 O O . PHE A 1 103 ? -15.789 5.762 8.852 1 93.75 103 PHE A O 1
ATOM 792 N N . LEU A 1 104 ? -13.641 6.355 9.031 1 90.94 104 LEU A N 1
ATOM 793 C CA . LEU A 1 104 ? -13.844 6.703 10.438 1 90.94 104 LEU A CA 1
ATOM 794 C C . LEU A 1 104 ? -14.852 7.84 10.57 1 90.94 104 LEU A C 1
ATOM 796 O O . LEU A 1 104 ? -14.844 8.781 9.773 1 90.94 104 LEU A O 1
ATOM 800 N N . LYS A 1 105 ? -15.711 7.723 11.492 1 81.06 105 LYS A N 1
ATOM 801 C CA . LYS A 1 105 ? -16.781 8.688 11.719 1 81.06 105 LYS A CA 1
ATOM 802 C C . LYS A 1 105 ? -16.219 10.086 11.953 1 81.06 105 LYS A C 1
ATOM 804 O O . LYS A 1 105 ? -15.234 10.25 12.68 1 81.06 105 LYS A O 1
ATOM 809 N N . GLU A 1 106 ? -16.875 10.969 11.281 1 77.75 106 GLU A N 1
ATOM 810 C CA . GLU A 1 106 ? -16.484 12.367 11.453 1 77.75 106 GLU A CA 1
ATOM 811 C C . GLU A 1 106 ? -17.078 12.945 12.734 1 77.75 106 GLU A C 1
ATOM 813 O O . GLU A 1 106 ? -18.047 12.406 13.281 1 77.75 106 GLU A O 1
ATOM 818 N N . GLY A 1 107 ? -16.531 13.961 13.297 1 79.12 107 GLY A N 1
ATOM 819 C CA . GLY A 1 107 ? -17.047 14.688 14.445 1 79.12 107 GLY A CA 1
ATOM 820 C C . GLY A 1 107 ? -16.125 14.641 15.648 1 79.12 107 GLY A C 1
ATOM 821 O O . GLY A 1 107 ? -15.797 15.68 16.234 1 79.12 107 GLY A O 1
ATOM 822 N N . GLU A 1 108 ? -15.727 13.367 15.93 1 82.44 108 GLU A N 1
ATOM 823 C CA . GLU A 1 108 ? -14.836 13.258 17.078 1 82.44 108 GLU A CA 1
ATOM 824 C C . GLU A 1 108 ? -13.375 13.438 16.656 1 82.44 108 GLU A C 1
ATOM 826 O O . GLU A 1 108 ? -12.992 13.039 15.547 1 82.44 108 GLU A O 1
ATOM 831 N N . LYS A 1 109 ? -12.695 14.086 17.562 1 89.62 109 LYS A N 1
ATOM 832 C CA . LYS A 1 109 ? -11.258 14.25 17.359 1 89.62 109 LYS A CA 1
ATOM 833 C C . LYS A 1 109 ? -10.555 12.891 17.312 1 89.62 109 LYS A C 1
ATOM 835 O O . LYS A 1 109 ? -10.758 12.055 18.188 1 89.62 109 LYS A O 1
ATOM 840 N N . LEU A 1 110 ? -9.828 12.695 16.25 1 92.5 110 LEU A N 1
ATOM 841 C CA . LEU A 1 110 ? -9.031 11.477 16.125 1 92.5 110 LEU A CA 1
ATOM 842 C C . LEU A 1 110 ? -7.816 11.531 17.047 1 92.5 110 LEU A C 1
ATOM 844 O O . LEU A 1 110 ? -7.137 12.555 17.141 1 92.5 110 LEU A O 1
ATOM 848 N N . THR A 1 111 ? -7.562 10.492 17.734 1 92.5 111 THR A N 1
ATOM 849 C CA . THR A 1 111 ? -6.398 10.398 18.609 1 92.5 111 THR A CA 1
ATOM 850 C C . THR A 1 111 ? -5.344 9.469 18.016 1 92.5 111 THR A C 1
ATOM 852 O O . THR A 1 111 ? -5.609 8.758 17.047 1 92.5 111 THR A O 1
ATOM 855 N N . LYS A 1 112 ? -4.164 9.562 18.562 1 93.31 112 LYS A N 1
ATOM 856 C CA . LYS A 1 112 ? -3.104 8.625 18.188 1 93.31 112 LYS A CA 1
ATOM 857 C C . LYS A 1 112 ? -3.557 7.18 18.359 1 93.31 112 LYS A C 1
ATOM 859 O O . LYS A 1 112 ? -3.215 6.316 17.547 1 93.31 112 LYS A O 1
ATOM 864 N N . GLU A 1 113 ? -4.285 6.934 19.391 1 94.75 113 GLU A N 1
ATOM 865 C CA . GLU A 1 113 ? -4.789 5.59 19.656 1 94.75 113 GLU A CA 1
ATOM 866 C C . GLU A 1 113 ? -5.73 5.121 18.547 1 94.75 113 GLU A C 1
ATOM 868 O O . GLU A 1 113 ? -5.719 3.945 18.172 1 94.75 113 GLU A O 1
ATOM 873 N N . ASP A 1 114 ? -6.547 6.02 18.062 1 94.81 114 ASP A N 1
ATOM 874 C CA . ASP A 1 114 ? -7.438 5.688 16.953 1 94.81 114 ASP A CA 1
ATOM 875 C C . ASP A 1 114 ? -6.641 5.27 15.727 1 94.81 114 ASP A C 1
ATOM 877 O O . ASP A 1 114 ? -6.984 4.285 15.062 1 94.81 114 ASP A O 1
ATOM 881 N N . ILE A 1 115 ? -5.609 5.988 15.469 1 96.38 115 ILE A N 1
ATOM 882 C CA . ILE A 1 115 ? -4.77 5.734 14.297 1 96.38 115 ILE A CA 1
ATOM 883 C C . ILE A 1 115 ? -4.055 4.398 14.453 1 96.38 115 ILE A C 1
ATOM 885 O O . ILE A 1 115 ? -4.016 3.594 13.523 1 96.38 115 ILE A O 1
ATOM 889 N N . GLN A 1 116 ? -3.559 4.195 15.617 1 97.44 116 GLN A N 1
ATOM 890 C CA . GLN A 1 116 ? -2.842 2.951 15.883 1 97.44 116 GLN A CA 1
ATOM 891 C C . GLN A 1 116 ? -3.77 1.745 15.766 1 97.44 116 GLN A C 1
ATOM 893 O O . GLN A 1 116 ? -3.359 0.683 15.297 1 97.44 116 GLN A O 1
ATOM 898 N N . ALA A 1 117 ? -4.957 1.903 16.219 1 97.5 117 ALA A N 1
ATOM 899 C CA . ALA A 1 117 ? -5.934 0.825 16.078 1 97.5 117 ALA A CA 1
ATOM 900 C C . ALA A 1 117 ? -6.215 0.531 14.602 1 97.5 117 ALA A C 1
ATOM 902 O O . ALA A 1 117 ? -6.285 -0.632 14.195 1 97.5 117 ALA A O 1
ATOM 903 N N . ALA A 1 118 ? -6.398 1.578 13.828 1 98.06 118 ALA A N 1
ATOM 904 C CA . ALA A 1 118 ? -6.625 1.415 12.391 1 98.06 118 ALA A CA 1
ATOM 905 C C . ALA A 1 118 ? -5.43 0.746 11.719 1 98.06 118 ALA A C 1
ATOM 907 O O . ALA A 1 118 ? -5.602 -0.123 10.859 1 98.06 118 ALA A O 1
ATOM 908 N N . ILE A 1 119 ? -4.211 1.145 12.141 1 98.69 119 ILE A N 1
ATOM 909 C CA . ILE A 1 119 ? -2.988 0.558 11.602 1 98.69 119 ILE A CA 1
ATOM 910 C C . ILE A 1 119 ? -2.947 -0.934 11.922 1 98.69 119 ILE A C 1
ATOM 912 O O . ILE A 1 119 ? -2.645 -1.755 11.055 1 98.69 119 ILE A O 1
ATOM 916 N N . ALA A 1 120 ? -3.252 -1.27 13.109 1 98.31 120 ALA A N 1
ATOM 917 C CA . ALA A 1 120 ? -3.215 -2.664 13.547 1 98.31 120 ALA A CA 1
ATOM 918 C C . ALA A 1 120 ? -4.145 -3.527 12.695 1 98.31 120 ALA A C 1
ATOM 920 O O . ALA A 1 120 ? -3.793 -4.652 12.328 1 98.31 120 ALA A O 1
ATOM 921 N N . GLU A 1 121 ? -5.23 -3.004 12.336 1 97.88 121 GLU A N 1
ATOM 922 C CA . GLU A 1 121 ? -6.234 -3.758 11.594 1 97.88 121 GLU A CA 1
ATOM 923 C C . GLU A 1 121 ? -5.879 -3.85 10.117 1 97.88 121 GLU A C 1
ATOM 925 O O . GLU A 1 121 ? -6.367 -4.73 9.406 1 97.88 121 GLU A O 1
ATOM 930 N N . ALA A 1 122 ? -5.027 -2.951 9.656 1 98.75 122 ALA A N 1
ATOM 931 C CA . ALA A 1 122 ? -4.789 -2.803 8.227 1 98.75 122 ALA A CA 1
ATOM 932 C C . ALA A 1 122 ? -3.443 -3.408 7.828 1 98.75 122 ALA A C 1
ATOM 934 O O . ALA A 1 122 ? -2.986 -3.234 6.695 1 98.75 122 ALA A O 1
ATOM 935 N N . GLN A 1 123 ? -2.793 -4.148 8.734 1 98.88 123 GLN A N 1
ATOM 936 C CA . GLN A 1 123 ? -1.439 -4.637 8.492 1 98.88 123 GLN A CA 1
ATOM 937 C C . GLN A 1 123 ? -1.413 -5.621 7.328 1 98.88 123 GLN A C 1
ATOM 939 O O . GLN A 1 123 ? -2.428 -6.25 7.012 1 98.88 123 GLN A O 1
ATOM 944 N N . ILE A 1 124 ? -0.235 -5.742 6.746 1 98.88 124 ILE A N 1
ATOM 945 C CA . ILE A 1 124 ? 0.011 -6.727 5.699 1 98.88 124 ILE A CA 1
ATOM 946 C C . ILE A 1 124 ? -0.267 -8.125 6.234 1 98.88 124 ILE A C 1
ATOM 948 O O . ILE A 1 124 ? 0.103 -8.453 7.363 1 98.88 124 ILE A O 1
ATOM 952 N N . GLN A 1 125 ? -0.891 -8.914 5.344 1 98.25 125 GLN A N 1
ATOM 953 C CA . GLN A 1 125 ? -1.274 -10.258 5.762 1 98.25 125 GLN A CA 1
ATOM 954 C C . GLN A 1 125 ? -0.742 -11.305 4.793 1 98.25 125 GLN A C 1
ATOM 956 O O . GLN A 1 125 ? -0.879 -11.164 3.578 1 98.25 125 GLN A O 1
ATOM 961 N N . PHE A 1 126 ? -0.082 -12.383 5.379 1 98.38 126 PHE A N 1
ATOM 962 C CA . PHE A 1 126 ? 0.118 -13.609 4.617 1 98.38 126 PHE A CA 1
ATOM 963 C C . PHE A 1 126 ? -1.19 -14.375 4.48 1 98.38 126 PHE A C 1
ATOM 965 O O . PHE A 1 126 ? -1.87 -14.641 5.473 1 98.38 126 PHE A O 1
ATOM 972 N N . VAL A 1 127 ? -1.546 -14.734 3.273 1 96.88 127 VAL A N 1
ATOM 973 C CA . VAL A 1 127 ? -2.814 -15.422 3.049 1 96.88 127 VAL A CA 1
ATOM 974 C C . VAL A 1 127 ? -2.6 -16.938 3.072 1 96.88 127 VAL A C 1
ATOM 976 O O . VAL A 1 127 ? -1.947 -17.484 2.186 1 96.88 127 VAL A O 1
ATOM 979 N N . GLU A 1 128 ? -3.15 -17.656 4.059 1 90.31 128 GLU A N 1
ATOM 980 C CA . GLU A 1 128 ? -3.074 -19.109 4.164 1 90.31 128 GLU A CA 1
ATOM 981 C C . GLU A 1 128 ? -4.016 -19.781 3.172 1 90.31 128 GLU A C 1
ATOM 983 O O . GLU A 1 128 ? -5.191 -19.422 3.084 1 90.31 128 GLU A O 1
ATOM 988 N N . LEU A 1 129 ? -3.418 -20.688 2.33 1 85.88 129 LEU A N 1
ATOM 989 C CA . LEU A 1 129 ? -4.223 -21.438 1.368 1 85.88 129 LEU A CA 1
ATOM 990 C C . LEU A 1 129 ? -4.648 -22.781 1.945 1 85.88 129 LEU A C 1
ATOM 992 O O . LEU A 1 129 ? -3.811 -23.641 2.186 1 85.88 129 LEU A O 1
ATOM 996 N N . ASN A 1 130 ? -5.316 -22.859 3.008 1 71.56 130 ASN A N 1
ATOM 997 C CA . ASN A 1 130 ? -5.738 -24.141 3.59 1 71.56 130 ASN A CA 1
ATOM 998 C C . ASN A 1 130 ? -6.926 -24.734 2.838 1 71.56 130 ASN A C 1
ATOM 1000 O O . ASN A 1 130 ? -7.879 -24.016 2.512 1 71.56 130 ASN A O 1
ATOM 1004 N N . PRO A 1 131 ? -6.793 -25.875 2.154 1 58.31 131 PRO A N 1
ATOM 1005 C CA . PRO A 1 131 ? -7.934 -26.562 1.538 1 58.31 131 PRO A CA 1
ATOM 1006 C C . PRO A 1 131 ? -9.18 -26.547 2.426 1 58.31 131 PRO A C 1
ATOM 1008 O O . PRO A 1 131 ? -10.297 -26.562 1.918 1 58.31 131 PRO A O 1
ATOM 1011 N N . SER A 1 132 ? -9.062 -26.688 3.674 1 49.12 132 SER A N 1
ATOM 1012 C CA . SER A 1 132 ? -10.211 -26.984 4.527 1 49.12 132 SER A CA 1
ATOM 1013 C C . SER A 1 132 ? -11.156 -25.797 4.621 1 49.12 132 SER A C 1
ATOM 1015 O O . SER A 1 132 ? -12.234 -25.891 5.207 1 49.12 132 SER A O 1
ATOM 1017 N N . ASN A 1 133 ? -10.758 -24.578 4.41 1 45.31 133 ASN A N 1
ATOM 1018 C CA . ASN A 1 133 ? -11.758 -23.578 4.777 1 45.31 133 ASN A CA 1
ATOM 1019 C C . ASN A 1 133 ? -12.875 -23.5 3.74 1 45.31 133 ASN A C 1
ATOM 1021 O O . ASN A 1 133 ? -12.922 -22.547 2.949 1 45.31 133 ASN A O 1
ATOM 1025 N N . GLU A 1 134 ? -13.18 -24.375 2.811 1 39.25 134 GLU A N 1
ATOM 1026 C CA . GLU A 1 134 ? -14.477 -24.406 2.152 1 39.25 134 GLU A CA 1
ATOM 1027 C C . GLU A 1 134 ? -15.594 -23.953 3.094 1 39.25 134 GLU A C 1
ATOM 1029 O O . GLU A 1 134 ? -16.516 -23.266 2.678 1 39.25 134 GLU A O 1
ATOM 1034 N N . GLU A 1 135 ? -15.93 -24.703 4.293 1 35.97 135 GLU A N 1
ATOM 1035 C CA . GLU A 1 135 ? -17.203 -24.719 5.016 1 35.97 135 GLU A CA 1
ATOM 1036 C C . GLU A 1 135 ? -17.375 -23.453 5.844 1 35.97 135 GLU A C 1
ATOM 1038 O O . GLU A 1 135 ? -18.172 -23.438 6.793 1 35.97 135 GLU A O 1
ATOM 1043 N N . GLU A 1 136 ? -16.609 -22.562 5.988 1 37.06 136 GLU A N 1
ATOM 1044 C CA . GLU A 1 136 ? -17.156 -21.594 6.945 1 37.06 136 GLU A CA 1
ATOM 1045 C C . GLU A 1 136 ? -18.422 -20.922 6.395 1 37.06 136 GLU A C 1
ATOM 1047 O O . GLU A 1 136 ? -18.391 -20.344 5.301 1 37.06 136 GLU A O 1
ATOM 1052 N N . ASN A 1 137 ? -19.656 -21.344 6.898 1 32.34 137 ASN A N 1
ATOM 1053 C CA . ASN A 1 137 ? -21.094 -21.094 6.859 1 32.34 137 ASN A CA 1
ATOM 1054 C C . ASN A 1 137 ? -21.406 -19.609 6.844 1 32.34 137 ASN A C 1
ATOM 1056 O O . ASN A 1 137 ? -21.172 -18.906 7.832 1 32.34 137 ASN A O 1
ATOM 1060 N N . PHE A 1 138 ? -21.141 -18.875 5.938 1 26.39 138 PHE A N 1
ATOM 1061 C CA . PHE A 1 138 ? -22.047 -17.734 5.926 1 26.39 138 PHE A CA 1
ATOM 1062 C C . PHE A 1 138 ? -23.5 -18.188 6.039 1 26.39 138 PHE A C 1
ATOM 1064 O O . PHE A 1 138 ? -24.25 -18.094 5.074 1 26.39 138 PHE A O 1
ATOM 1071 N N . PHE A 1 139 ? -23.844 -19.391 6.605 1 21.64 139 PHE A N 1
ATOM 1072 C CA . PHE A 1 139 ? -25.25 -19.484 6.934 1 21.64 139 PHE A CA 1
ATOM 1073 C C . PHE A 1 139 ? -25.625 -18.5 8.039 1 21.64 139 PHE A C 1
ATOM 1075 O O . PHE A 1 139 ? -24.828 -18.266 8.953 1 21.64 139 PHE A O 1
ATOM 1082 N N . MET B 1 1 ? 16.281 -20.219 -7.168 1 84.94 1 MET B N 1
ATOM 1083 C CA . MET B 1 1 ? 14.984 -20.406 -7.809 1 84.94 1 MET B CA 1
ATOM 1084 C C . MET B 1 1 ? 14.453 -19.078 -8.344 1 84.94 1 MET B C 1
ATOM 1086 O O . MET B 1 1 ? 14.594 -18.031 -7.699 1 84.94 1 MET B O 1
ATOM 1090 N N . LYS B 1 2 ? 13.93 -19.156 -9.523 1 89.69 2 LYS B N 1
ATOM 1091 C CA . LYS B 1 2 ? 13.367 -17.969 -10.141 1 89.69 2 LYS B CA 1
ATOM 1092 C C . LYS B 1 2 ? 12.008 -17.625 -9.531 1 89.69 2 LYS B C 1
ATOM 1094 O O . LYS B 1 2 ? 11.273 -18.5 -9.094 1 89.69 2 LYS B O 1
ATOM 1099 N N . ARG B 1 3 ? 11.719 -16.281 -9.516 1 94.75 3 ARG B N 1
ATOM 1100 C CA . ARG B 1 3 ? 10.469 -15.82 -8.922 1 94.75 3 ARG B CA 1
ATOM 1101 C C . ARG B 1 3 ? 9.703 -14.922 -9.883 1 94.75 3 ARG B C 1
ATOM 1103 O O . ARG B 1 3 ? 10.297 -14.094 -10.578 1 94.75 3 ARG B O 1
ATOM 1110 N N . LYS B 1 4 ? 8.43 -15.133 -9.914 1 96.19 4 LYS B N 1
ATOM 1111 C CA . LYS B 1 4 ? 7.523 -14.258 -10.656 1 96.19 4 LYS B CA 1
ATOM 1112 C C . LYS B 1 4 ? 6.617 -13.477 -9.711 1 96.19 4 LYS B C 1
ATOM 1114 O O . LYS B 1 4 ? 6.207 -13.992 -8.672 1 96.19 4 LYS B O 1
ATOM 1119 N N . PHE B 1 5 ? 6.367 -12.258 -10.102 1 98 5 PHE B N 1
ATOM 1120 C CA . PHE B 1 5 ? 5.598 -11.367 -9.242 1 98 5 PHE B CA 1
ATOM 1121 C C . PHE B 1 5 ? 4.344 -10.875 -9.961 1 98 5 PHE B C 1
ATOM 1123 O O . PHE B 1 5 ? 4.395 -10.539 -11.148 1 98 5 PHE B O 1
ATOM 1130 N N . LEU B 1 6 ? 3.24 -10.914 -9.227 1 98.69 6 LEU B N 1
ATOM 1131 C CA . LEU B 1 6 ? 1.972 -10.352 -9.68 1 98.69 6 LEU B CA 1
ATOM 1132 C C . LEU B 1 6 ? 1.337 -9.5 -8.586 1 98.69 6 LEU B C 1
ATOM 1134 O O . LEU B 1 6 ? 1.328 -9.883 -7.414 1 98.69 6 LEU B O 1
ATOM 1138 N N . ILE B 1 7 ? 0.885 -8.344 -8.922 1 98.94 7 ILE B N 1
ATOM 1139 C CA . ILE B 1 7 ? 0.027 -7.59 -8.016 1 98.94 7 ILE B CA 1
ATOM 1140 C C . ILE B 1 7 ? -1.328 -7.34 -8.672 1 98.94 7 ILE B C 1
ATOM 1142 O O . ILE B 1 7 ? -1.395 -6.98 -9.852 1 98.94 7 ILE B O 1
ATOM 1146 N N . ALA B 1 8 ? -2.373 -7.645 -7.988 1 98.94 8 ALA B N 1
ATOM 1147 C CA . ALA B 1 8 ? -3.746 -7.391 -8.414 1 98.94 8 ALA B CA 1
ATOM 1148 C C . ALA B 1 8 ? -4.441 -6.414 -7.469 1 98.94 8 ALA B C 1
ATOM 1150 O O . ALA B 1 8 ? -4.379 -6.566 -6.25 1 98.94 8 ALA B O 1
ATOM 1151 N N . SER B 1 9 ? -5.051 -5.445 -7.98 1 98.94 9 SER B N 1
ATOM 1152 C CA . SER B 1 9 ? -5.734 -4.438 -7.176 1 98.94 9 SER B CA 1
ATOM 1153 C C . SER B 1 9 ? -7.031 -3.984 -7.84 1 98.94 9 SER B C 1
ATOM 1155 O O . SER B 1 9 ? -7.215 -4.172 -9.047 1 98.94 9 SER B O 1
ATOM 1157 N N . HIS B 1 10 ? -7.969 -3.42 -7.051 1 98.94 10 HIS B N 1
ATOM 1158 C CA . HIS B 1 10 ? -9 -2.568 -7.641 1 98.94 10 HIS B CA 1
ATOM 1159 C C . HIS B 1 10 ? -8.383 -1.355 -8.328 1 98.94 10 HIS B C 1
ATOM 1161 O O . HIS B 1 10 ? -7.43 -0.76 -7.812 1 98.94 10 HIS B O 1
ATOM 1167 N N . GLY B 1 11 ? -8.906 -1.028 -9.445 1 98.81 11 GLY B N 1
ATOM 1168 C CA . GLY B 1 11 ? -8.461 0.181 -10.117 1 98.81 11 GLY B CA 1
ATOM 1169 C C . GLY B 1 11 ? -7.004 0.127 -10.539 1 98.81 11 GLY B C 1
ATOM 1170 O O . GLY B 1 11 ? -6.492 -0.939 -10.891 1 98.81 11 GLY B O 1
ATOM 1171 N N . ASN B 1 12 ? -6.352 1.301 -10.547 1 98.81 12 ASN B N 1
ATOM 1172 C CA . ASN B 1 12 ? -5.02 1.421 -11.133 1 98.81 12 ASN B CA 1
ATOM 1173 C C . ASN B 1 12 ? -3.936 1.431 -10.062 1 98.81 12 ASN B C 1
ATOM 1175 O O . ASN B 1 12 ? -2.824 1.908 -10.305 1 98.81 12 ASN B O 1
ATOM 1179 N N . LEU B 1 13 ? -4.262 0.99 -8.922 1 98.94 13 LEU B N 1
ATOM 1180 C CA . LEU B 1 13 ? -3.27 0.911 -7.855 1 98.94 13 LEU B CA 1
ATOM 1181 C C . LEU B 1 13 ? -2.107 0.012 -8.258 1 98.94 13 LEU B C 1
ATOM 1183 O O . LEU B 1 13 ? -0.944 0.351 -8.023 1 98.94 13 LEU B O 1
ATOM 1187 N N . ALA B 1 14 ? -2.4 -1.096 -8.922 1 98.94 14 ALA B N 1
ATOM 1188 C CA . ALA B 1 14 ? -1.372 -2.043 -9.344 1 98.94 14 ALA B CA 1
ATOM 1189 C C . ALA B 1 14 ? -0.384 -1.384 -10.305 1 98.94 14 ALA B C 1
ATOM 1191 O O . ALA B 1 14 ? 0.831 -1.53 -10.148 1 98.94 14 ALA B O 1
ATOM 1192 N N . LYS B 1 15 ? -0.894 -0.653 -11.234 1 98.88 15 LYS B N 1
ATOM 1193 C CA . LYS B 1 15 ? -0.014 0.083 -12.141 1 98.88 15 LYS B CA 1
ATOM 1194 C C . LYS B 1 15 ? 0.795 1.134 -11.383 1 98.88 15 LYS B C 1
ATOM 1196 O O . LYS B 1 15 ? 1.943 1.411 -11.734 1 98.88 15 LYS B O 1
ATOM 1201 N N . GLY B 1 16 ? 0.198 1.708 -10.359 1 98.88 16 GLY B N 1
ATOM 1202 C CA .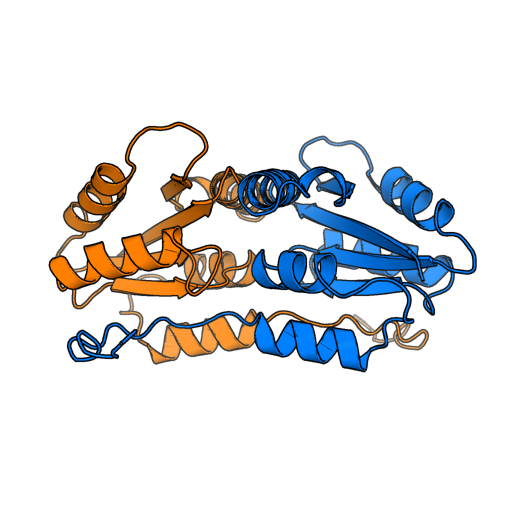 GLY B 1 16 ? 0.926 2.617 -9.492 1 98.88 16 GLY B CA 1
ATOM 1203 C C . GLY B 1 16 ? 2.143 1.98 -8.852 1 98.88 16 GLY B C 1
ATOM 1204 O O . GLY B 1 16 ? 3.205 2.6 -8.766 1 98.88 16 GLY B O 1
ATOM 1205 N N . PHE B 1 17 ? 1.968 0.792 -8.391 1 98.94 17 PHE B N 1
ATOM 1206 C CA . PHE B 1 17 ? 3.1 0.05 -7.848 1 98.94 17 PHE B CA 1
ATOM 1207 C C . PHE B 1 17 ? 4.227 -0.041 -8.867 1 98.94 17 PHE B C 1
ATOM 1209 O O . PHE B 1 17 ? 5.391 0.193 -8.539 1 98.94 17 PHE B O 1
ATOM 1216 N N . GLN B 1 18 ? 3.904 -0.369 -10.148 1 98.81 18 GLN B N 1
ATOM 1217 C CA . GLN B 1 18 ? 4.914 -0.469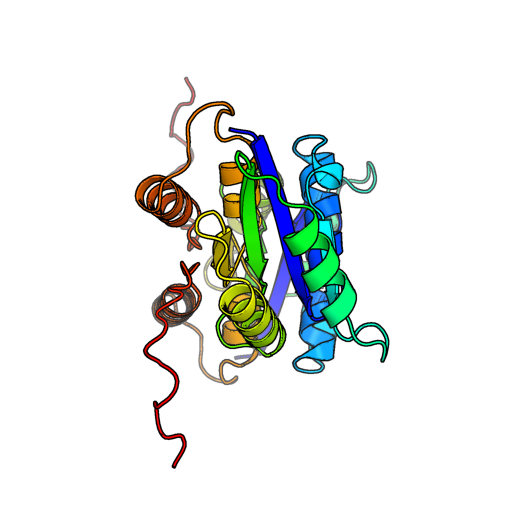 -11.195 1 98.81 18 GLN B CA 1
ATOM 1218 C C . GLN B 1 18 ? 5.668 0.848 -11.359 1 98.81 18 GLN B C 1
ATOM 1220 O O . GLN B 1 18 ? 6.895 0.858 -11.469 1 98.81 18 GLN B O 1
ATOM 1225 N N . SER B 1 19 ? 4.906 1.867 -11.352 1 98.81 19 SER B N 1
ATOM 1226 C CA . SER B 1 19 ? 5.48 3.199 -11.516 1 98.81 19 SER B CA 1
ATOM 1227 C C . SER B 1 19 ? 6.492 3.5 -10.414 1 98.81 19 SER B C 1
ATOM 1229 O O . SER B 1 19 ? 7.605 3.951 -10.695 1 98.81 19 SER B O 1
ATOM 1231 N N . SER B 1 20 ? 6.125 3.238 -9.148 1 98.88 20 SER B N 1
ATOM 1232 C CA . SER B 1 20 ? 7.008 3.508 -8.016 1 98.88 20 SER B CA 1
ATOM 1233 C C . SER B 1 20 ? 8.234 2.602 -8.039 1 98.88 20 SER B C 1
ATOM 1235 O O . SER B 1 20 ? 9.352 3.053 -7.773 1 98.88 20 SER B O 1
ATOM 1237 N N . LEU B 1 21 ? 8.031 1.352 -8.391 1 98.75 21 LEU B N 1
ATOM 1238 C CA . LEU B 1 21 ? 9.141 0.4 -8.461 1 98.75 21 LEU B CA 1
ATOM 1239 C C . LEU B 1 21 ? 10.141 0.804 -9.539 1 98.75 21 LEU B C 1
ATOM 1241 O O . LEU B 1 21 ? 11.344 0.616 -9.367 1 98.75 21 LEU B O 1
ATOM 1245 N N . ASP B 1 22 ? 9.641 1.351 -10.664 1 98.69 22 ASP B N 1
ATOM 1246 C CA . ASP B 1 22 ? 10.531 1.809 -11.727 1 98.69 22 ASP B CA 1
ATOM 1247 C C . ASP B 1 22 ? 11.406 2.967 -11.25 1 98.69 22 ASP B C 1
ATOM 1249 O O . ASP B 1 22 ? 12.609 2.984 -11.508 1 98.69 22 ASP B O 1
ATOM 1253 N N . ILE B 1 23 ? 10.859 3.881 -10.555 1 98.44 23 ILE B N 1
ATOM 1254 C CA . ILE B 1 23 ? 11.57 5.062 -10.078 1 98.44 23 ILE B CA 1
ATOM 1255 C C . ILE B 1 23 ? 12.586 4.652 -9.016 1 98.44 23 ILE B C 1
ATOM 1257 O O . ILE B 1 23 ? 13.734 5.109 -9.031 1 98.44 23 ILE B O 1
ATOM 1261 N N . LEU B 1 24 ? 12.164 3.744 -8.156 1 98.38 24 LEU B N 1
ATOM 1262 C CA . LEU B 1 24 ? 12.977 3.434 -6.98 1 98.38 24 LEU B CA 1
ATOM 1263 C C . LEU B 1 24 ? 14.062 2.418 -7.32 1 98.38 24 LEU B C 1
ATOM 1265 O O . LEU B 1 24 ? 15.141 2.432 -6.723 1 98.38 24 LEU B O 1
ATOM 1269 N N . ALA B 1 25 ? 13.773 1.535 -8.312 1 97.81 25 ALA B N 1
ATOM 1270 C CA . ALA B 1 25 ? 14.672 0.393 -8.453 1 97.81 25 ALA B CA 1
ATOM 1271 C C . ALA B 1 25 ? 14.766 -0.057 -9.906 1 97.81 25 ALA B C 1
ATOM 1273 O O . ALA B 1 25 ? 15.438 -1.039 -10.219 1 97.81 25 ALA B O 1
ATOM 1274 N N . ASP B 1 26 ? 14.117 0.622 -10.828 1 98 26 ASP B N 1
ATOM 1275 C CA . ASP B 1 26 ? 14.047 0.206 -12.227 1 98 26 ASP B CA 1
ATOM 1276 C C . ASP B 1 26 ? 13.562 -1.235 -12.352 1 98 26 ASP B C 1
ATOM 1278 O O . ASP B 1 26 ? 14.125 -2.025 -13.109 1 98 26 ASP B O 1
ATOM 1282 N N . LYS B 1 27 ? 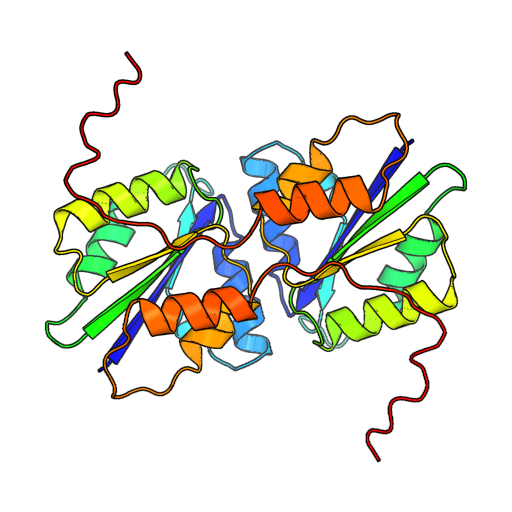12.492 -1.594 -11.555 1 97.81 27 LYS B N 1
ATOM 1283 C CA . LYS B 1 27 ? 12.016 -2.973 -11.492 1 97.81 27 LYS B CA 1
ATOM 1284 C C . LYS B 1 27 ? 10.516 -3.049 -11.758 1 97.81 27 LYS B C 1
ATOM 1286 O O . LYS B 1 27 ? 9.875 -4.059 -11.453 1 97.81 27 LYS B O 1
ATOM 1291 N N . GLY B 1 28 ? 9.906 -2.018 -12.328 1 98.12 28 GLY B N 1
ATOM 1292 C CA . GLY B 1 28 ? 8.484 -2.031 -12.625 1 98.12 28 GLY B CA 1
ATOM 1293 C C . GLY B 1 28 ? 8.078 -3.174 -13.531 1 98.12 28 GLY B C 1
ATOM 1294 O O . GLY B 1 28 ? 6.988 -3.734 -13.383 1 98.12 28 GLY B O 1
ATOM 1295 N N . LYS B 1 29 ? 8.969 -3.537 -14.383 1 96.38 29 LYS B N 1
ATOM 1296 C CA . LYS B 1 29 ? 8.664 -4.555 -15.383 1 96.38 29 LYS B CA 1
ATOM 1297 C C . LYS B 1 29 ? 8.641 -5.949 -14.766 1 96.38 29 LYS B C 1
ATOM 1299 O O . LYS B 1 29 ? 8.125 -6.895 -15.367 1 96.38 29 LYS B O 1
ATOM 1304 N N . GLU B 1 30 ? 9.211 -6.129 -13.617 1 95.56 30 GLU B N 1
ATOM 1305 C CA . GLU B 1 30 ? 9.258 -7.422 -12.945 1 95.56 30 GLU B CA 1
ATOM 1306 C C . GLU B 1 30 ? 7.918 -7.758 -12.297 1 95.56 30 GLU B C 1
ATOM 1308 O O . GLU B 1 30 ? 7.676 -8.906 -11.914 1 95.56 30 GLU B O 1
ATOM 1313 N N . LEU B 1 31 ? 7.105 -6.766 -12.219 1 98.25 31 LEU B N 1
ATOM 1314 C CA . LEU B 1 31 ? 5.824 -6.922 -11.547 1 98.25 31 LEU B CA 1
ATOM 1315 C C . LEU B 1 31 ? 4.68 -6.957 -12.555 1 98.25 31 LEU B C 1
ATOM 1317 O O . LEU B 1 31 ? 4.352 -5.934 -13.164 1 98.25 31 LEU B O 1
ATOM 1321 N N . ALA B 1 32 ? 4.141 -8.164 -12.789 1 98.5 32 ALA B N 1
ATOM 1322 C CA . ALA B 1 32 ? 2.898 -8.219 -13.555 1 98.5 32 ALA B CA 1
ATOM 1323 C C . ALA B 1 32 ? 1.757 -7.551 -12.797 1 98.5 32 ALA B C 1
ATOM 1325 O O . ALA B 1 32 ? 1.735 -7.559 -11.562 1 98.5 32 ALA B O 1
ATOM 1326 N N . VAL B 1 33 ? 0.801 -6.953 -13.555 1 98.75 33 VAL B N 1
ATOM 1327 C CA . VAL B 1 33 ? -0.22 -6.184 -12.852 1 98.75 33 VAL B CA 1
ATOM 1328 C C . VAL B 1 33 ? -1.604 -6.566 -13.375 1 98.75 33 VAL B C 1
ATOM 1330 O O . VAL B 1 33 ? -1.764 -6.883 -14.555 1 98.75 33 VAL B O 1
ATOM 1333 N N . ILE B 1 34 ? -2.537 -6.613 -12.531 1 98.88 34 ILE B N 1
ATOM 1334 C CA . ILE B 1 34 ? -3.963 -6.672 -12.828 1 98.88 34 ILE B CA 1
ATOM 1335 C C . ILE B 1 34 ? -4.668 -5.453 -12.242 1 98.88 34 ILE B C 1
ATOM 1337 O O . ILE B 1 34 ? -4.637 -5.242 -11.023 1 98.88 34 ILE B O 1
ATOM 1341 N N . ASN B 1 35 ? -5.219 -4.637 -13.094 1 98.81 35 ASN B N 1
ATOM 1342 C CA . ASN B 1 35 ? -6.117 -3.559 -12.688 1 98.81 35 ASN B CA 1
ATOM 1343 C C . ASN B 1 35 ? -7.578 -3.98 -12.789 1 98.81 35 ASN B C 1
ATOM 1345 O O . ASN B 1 35 ? -8.188 -3.867 -13.859 1 98.81 35 ASN B O 1
ATOM 1349 N N . ALA B 1 36 ? -8.125 -4.383 -11.727 1 98.88 36 ALA B N 1
ATOM 1350 C CA . ALA B 1 36 ? -9.477 -4.934 -11.727 1 98.88 36 ALA B CA 1
ATOM 1351 C C . ALA B 1 36 ? -10.523 -3.818 -11.719 1 98.88 36 ALA B C 1
ATOM 1353 O O . ALA B 1 36 ? -10.305 -2.758 -11.133 1 98.88 36 ALA B O 1
ATOM 1354 N N . TYR B 1 37 ? -11.594 -3.965 -12.422 1 98.62 37 TYR B N 1
ATOM 1355 C CA . TYR B 1 37 ? -12.812 -3.168 -12.406 1 98.62 37 TYR B CA 1
ATOM 1356 C C . TYR B 1 37 ? -12.594 -1.812 -13.062 1 98.62 37 TYR B C 1
ATOM 1358 O O . TYR B 1 37 ? -13.375 -0.882 -12.867 1 98.62 37 TYR B O 1
ATOM 1366 N N . VAL B 1 38 ? -11.469 -1.641 -13.742 1 98.31 38 VAL B N 1
ATOM 1367 C CA . VAL B 1 38 ? -11.258 -0.465 -14.586 1 98.31 38 VAL B CA 1
ATOM 1368 C C . VAL B 1 38 ? -12.109 -0.58 -15.852 1 98.31 38 VAL B C 1
ATOM 1370 O O . VAL B 1 38 ? -12.656 0.415 -16.328 1 98.31 38 VAL B O 1
ATOM 1373 N N . THR B 1 39 ? -12.172 -1.767 -16.344 1 97.44 39 THR B N 1
ATOM 1374 C CA . THR B 1 39 ? -13.07 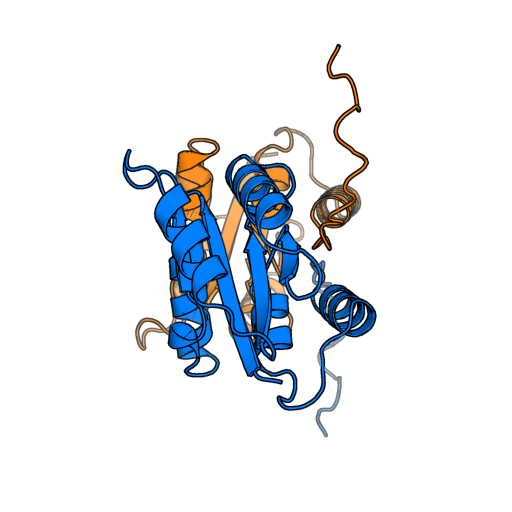-2.148 -17.438 1 97.44 39 THR B CA 1
ATOM 1375 C C . THR B 1 39 ? -13.984 -3.297 -17 1 97.44 39 THR B C 1
ATOM 1377 O O . THR B 1 39 ? -13.727 -3.951 -15.984 1 97.44 39 THR B O 1
ATOM 1380 N N . PRO B 1 40 ? -15.047 -3.486 -17.703 1 96.31 40 PRO B N 1
ATOM 1381 C CA . PRO B 1 40 ? -15.969 -4.562 -17.328 1 96.31 40 PRO B CA 1
ATOM 1382 C C . PRO B 1 40 ? -15.414 -5.949 -17.641 1 96.31 40 PRO B C 1
ATOM 1384 O O . PRO B 1 40 ? -16.031 -6.957 -17.281 1 96.31 40 PRO B O 1
ATOM 1387 N N . GLU B 1 41 ? -14.258 -6.09 -18.219 1 97 41 GLU B N 1
ATOM 1388 C CA . GLU B 1 41 ? -13.703 -7.363 -18.656 1 97 41 GLU B CA 1
ATOM 1389 C C . GLU B 1 41 ? -13.273 -8.211 -17.469 1 97 41 GLU B C 1
ATOM 1391 O O . GLU B 1 41 ? -12.719 -7.691 -16.484 1 97 41 GLU B O 1
ATOM 1396 N N . ASP B 1 42 ? -13.547 -9.492 -17.672 1 97.94 42 ASP B N 1
ATOM 1397 C CA . ASP B 1 42 ? -13.094 -10.469 -16.672 1 97.94 42 ASP B CA 1
ATOM 1398 C C . ASP B 1 42 ? -11.57 -10.602 -16.688 1 97.94 42 ASP B C 1
ATOM 1400 O O . ASP B 1 42 ? -10.961 -10.695 -17.766 1 97.94 42 ASP B O 1
ATOM 1404 N N . TYR B 1 43 ? -10.992 -10.578 -15.469 1 98.5 43 TYR B N 1
ATOM 1405 C CA . TYR B 1 43 ? -9.531 -10.648 -15.406 1 98.5 43 TYR B CA 1
ATOM 1406 C C . TYR B 1 43 ? -9.07 -12.039 -14.977 1 98.5 43 TYR B C 1
ATOM 1408 O O . TYR B 1 43 ? -7.875 -12.266 -14.797 1 98.5 43 TYR B O 1
ATOM 1416 N N . THR B 1 44 ? -9.945 -13.023 -14.828 1 97.81 44 THR B N 1
ATOM 1417 C CA . THR B 1 44 ? -9.625 -14.398 -14.445 1 97.81 44 THR B CA 1
ATOM 1418 C C . THR B 1 44 ? -8.617 -15.008 -15.422 1 97.81 44 THR B C 1
ATOM 1420 O O . THR B 1 44 ? -7.656 -15.648 -15 1 97.81 44 THR B O 1
ATOM 1423 N N . PRO B 1 45 ? -8.797 -14.75 -16.719 1 97.69 45 PRO B N 1
ATOM 1424 C CA . PRO B 1 45 ? -7.836 -15.352 -17.656 1 97.69 45 PRO B CA 1
ATOM 1425 C C . PRO B 1 45 ? -6.41 -14.859 -17.422 1 97.69 45 PRO B C 1
ATOM 1427 O O . PRO B 1 45 ? -5.453 -15.602 -17.641 1 97.69 45 PRO B O 1
ATOM 1430 N N . ILE B 1 46 ? -6.238 -13.625 -16.969 1 98.06 46 ILE B N 1
ATOM 1431 C CA . ILE B 1 46 ? -4.918 -13.078 -16.703 1 98.06 46 ILE B CA 1
ATOM 1432 C C . ILE B 1 46 ? -4.277 -13.828 -15.531 1 98.06 46 ILE B C 1
ATOM 1434 O O . ILE B 1 46 ? -3.096 -14.172 -15.578 1 98.06 46 ILE B O 1
ATOM 1438 N N . ILE B 1 47 ? -5.066 -14.102 -14.5 1 98 47 ILE B N 1
ATOM 1439 C CA . ILE B 1 47 ? -4.59 -14.859 -13.352 1 98 47 ILE B CA 1
ATOM 1440 C C . ILE B 1 47 ? -4.152 -16.25 -13.797 1 98 47 ILE B C 1
ATOM 1442 O O . ILE B 1 47 ? -3.055 -16.703 -13.453 1 98 47 ILE B O 1
ATOM 1446 N N . GLN B 1 48 ? -5 -16.875 -14.562 1 96.12 48 GLN B N 1
ATOM 1447 C CA . GLN B 1 48 ? -4.746 -18.234 -15.008 1 96.12 48 GLN B CA 1
ATOM 1448 C C . GLN B 1 48 ? -3.5 -18.312 -15.883 1 96.12 48 GLN B C 1
ATOM 1450 O O . GLN B 1 48 ? -2.678 -19.219 -15.727 1 96.12 48 GLN B O 1
ATOM 1455 N N . THR B 1 49 ? -3.395 -17.375 -16.766 1 96.5 49 THR B N 1
ATOM 1456 C CA . THR B 1 49 ? -2.215 -17.328 -17.625 1 96.5 49 THR B CA 1
ATOM 1457 C C . THR B 1 49 ? -0.948 -17.156 -16.781 1 96.5 49 THR B C 1
ATOM 1459 O O . THR B 1 49 ? 0.064 -17.812 -17.047 1 96.5 49 THR B O 1
ATOM 1462 N N . PHE B 1 50 ? -0.976 -16.312 -15.805 1 97.06 50 PHE B N 1
ATOM 1463 C CA . PHE B 1 50 ? 0.156 -16.094 -14.914 1 97.06 50 PHE B CA 1
ATOM 1464 C C . PHE B 1 50 ? 0.528 -17.391 -14.188 1 97.06 50 PHE B C 1
ATOM 1466 O O . PHE B 1 50 ? 1.694 -17.781 -14.18 1 97.06 50 PHE B O 1
ATOM 1473 N N . LEU B 1 51 ? -0.461 -18.047 -13.664 1 95.25 51 LEU B N 1
ATOM 1474 C CA . LEU B 1 51 ? -0.23 -19.266 -12.898 1 95.25 51 LEU B CA 1
ATOM 1475 C C . LEU B 1 51 ? 0.279 -20.375 -13.812 1 95.25 51 LEU B C 1
ATOM 1477 O O . LEU B 1 51 ? 1.145 -21.156 -13.414 1 95.25 51 LEU B O 1
ATOM 1481 N N . GLN B 1 52 ? -0.211 -20.438 -15.008 1 93.31 52 GLN B N 1
ATOM 1482 C CA . GLN B 1 52 ? 0.193 -21.453 -15.961 1 93.31 52 GLN B CA 1
ATOM 1483 C C . GLN B 1 52 ? 1.626 -21.234 -16.438 1 93.31 52 GLN B C 1
ATOM 1485 O O . GLN B 1 52 ? 2.293 -22.172 -16.875 1 93.31 52 GLN B O 1
ATOM 1490 N N . SER B 1 53 ? 2.039 -20.016 -16.344 1 93.56 53 SER B N 1
ATOM 1491 C CA . SER B 1 53 ? 3.377 -19.688 -16.812 1 93.56 53 SER B CA 1
ATOM 1492 C C . SER B 1 53 ? 4.441 -20.109 -15.812 1 93.56 53 SER B C 1
ATOM 1494 O O . SER B 1 53 ? 5.637 -20.062 -16.109 1 93.56 53 SER B O 1
ATOM 1496 N N . LEU B 1 54 ? 4.062 -20.516 -14.609 1 92.44 54 LEU B N 1
ATOM 1497 C CA . LEU B 1 54 ? 5 -20.891 -13.555 1 92.44 54 LEU B CA 1
ATOM 1498 C C . LEU B 1 54 ? 5.625 -22.25 -13.844 1 92.44 54 LEU B C 1
ATOM 1500 O O . LEU B 1 54 ? 4.91 -23.25 -13.992 1 92.44 54 LEU B O 1
ATOM 1504 N N . GLY B 1 55 ? 6.906 -22.266 -13.961 1 88.56 55 GLY B N 1
ATOM 1505 C CA . GLY B 1 55 ? 7.625 -23.516 -14.125 1 88.56 55 GLY B CA 1
ATOM 1506 C C . GLY B 1 55 ? 7.789 -24.297 -12.836 1 88.56 55 GLY B C 1
ATOM 1507 O O . GLY B 1 55 ? 7.531 -23.766 -11.75 1 88.56 55 GLY B O 1
ATOM 1508 N N . ALA B 1 56 ? 8.328 -25.516 -12.906 1 84.38 56 ALA B N 1
ATOM 1509 C CA . ALA B 1 56 ? 8.461 -26.422 -11.766 1 84.38 56 ALA B CA 1
ATOM 1510 C C . ALA B 1 56 ? 9.469 -25.891 -10.758 1 84.38 56 ALA B C 1
ATOM 1512 O O . ALA B 1 56 ? 9.336 -26.125 -9.555 1 84.38 56 ALA B O 1
ATOM 1513 N N . GLU B 1 57 ? 10.43 -25.109 -11.227 1 87.69 57 GLU B N 1
ATOM 1514 C CA . GLU B 1 57 ? 11.461 -24.594 -10.336 1 87.69 57 GLU B CA 1
ATOM 1515 C C . GLU B 1 57 ? 11.32 -23.094 -10.133 1 87.69 57 GLU B C 1
ATOM 1517 O O . GLU B 1 57 ? 12.312 -22.375 -10 1 87.69 57 GLU B O 1
ATOM 1522 N N . GLU B 1 58 ? 10.023 -22.672 -10.258 1 92 58 GLU B N 1
ATOM 1523 C CA . GLU B 1 58 ? 9.758 -21.25 -10.055 1 92 58 GLU B CA 1
ATOM 1524 C C . GLU B 1 58 ? 8.742 -21.031 -8.938 1 92 58 GLU B C 1
ATOM 1526 O O . GLU B 1 58 ? 7.898 -21.906 -8.68 1 92 58 GLU B O 1
ATOM 1531 N N . GLN B 1 59 ? 8.891 -19.984 -8.234 1 94.88 59 GLN B N 1
ATOM 1532 C CA . GLN B 1 59 ? 7.922 -19.562 -7.234 1 94.88 59 GLN B CA 1
ATOM 1533 C C . GLN B 1 59 ? 7.203 -18.281 -7.664 1 94.88 59 GLN B C 1
ATOM 1535 O O . GLN B 1 59 ? 7.742 -17.5 -8.453 1 94.88 59 GLN B O 1
ATOM 1540 N N . ALA B 1 60 ? 5.996 -18.141 -7.195 1 95.88 60 ALA B N 1
ATOM 1541 C CA . ALA B 1 60 ? 5.234 -16.922 -7.469 1 95.88 60 ALA B CA 1
ATOM 1542 C C . ALA B 1 60 ? 4.871 -16.203 -6.172 1 95.88 60 ALA B C 1
ATOM 1544 O O . ALA B 1 60 ? 4.508 -16.828 -5.18 1 95.88 60 ALA B O 1
ATOM 1545 N N . ILE B 1 61 ? 5.059 -14.93 -6.211 1 97.38 61 ILE B N 1
ATOM 1546 C CA . ILE B 1 61 ? 4.562 -14.047 -5.16 1 97.38 61 ILE B CA 1
ATOM 1547 C C . ILE B 1 61 ? 3.439 -13.172 -5.707 1 97.38 61 ILE B C 1
ATOM 1549 O O . ILE B 1 61 ? 3.66 -12.367 -6.617 1 97.38 61 ILE B O 1
ATOM 1553 N N . ILE B 1 62 ? 2.266 -13.352 -5.152 1 98.44 62 ILE B N 1
ATOM 1554 C CA . ILE B 1 62 ? 1.105 -12.586 -5.59 1 98.44 62 ILE B CA 1
ATOM 1555 C C . ILE B 1 62 ? 0.679 -11.617 -4.484 1 98.44 62 ILE B C 1
ATOM 1557 O O . ILE B 1 62 ? 0.388 -12.039 -3.363 1 98.44 62 ILE B O 1
ATOM 1561 N N . LEU B 1 63 ? 0.668 -10.367 -4.836 1 98.94 63 LEU B N 1
ATOM 1562 C CA . LEU B 1 63 ? 0.232 -9.297 -3.939 1 98.94 63 LEU B CA 1
ATOM 1563 C C . LEU B 1 63 ? -1.179 -8.836 -4.289 1 98.94 63 LEU B C 1
ATOM 1565 O O . LEU B 1 63 ? -1.525 -8.727 -5.469 1 98.94 63 LEU B O 1
ATOM 1569 N N . THR B 1 64 ? -2.01 -8.602 -3.277 1 98.94 64 THR B N 1
ATOM 1570 C CA . THR B 1 64 ? -3.322 -8 -3.504 1 98.94 64 THR B CA 1
ATOM 1571 C C . THR B 1 64 ? -3.527 -6.789 -2.6 1 98.94 64 THR B C 1
ATOM 1573 O O . THR B 1 64 ? -2.875 -6.664 -1.561 1 98.94 64 THR B O 1
ATOM 1576 N N . ASP B 1 65 ? -4.453 -5.977 -3.002 1 98.94 65 ASP B N 1
ATOM 1577 C CA . ASP B 1 65 ? -4.57 -4.645 -2.416 1 98.94 65 ASP B CA 1
ATOM 1578 C C . ASP B 1 65 ? -5.32 -4.695 -1.086 1 98.94 65 ASP B C 1
ATOM 1580 O O . ASP B 1 65 ? -5.062 -3.889 -0.192 1 98.94 65 ASP B O 1
ATOM 1584 N N . LEU B 1 66 ? -6.273 -5.562 -0.988 1 98.81 66 LEU B N 1
ATOM 1585 C CA . LEU B 1 66 ? -7.148 -5.559 0.179 1 98.81 66 LEU B CA 1
ATOM 1586 C C . LEU B 1 66 ? -7.48 -6.984 0.613 1 98.81 66 LEU B C 1
ATOM 1588 O O . LEU B 1 66 ? -8.062 -7.754 -0.156 1 98.81 66 LEU B O 1
ATOM 1592 N N . TYR B 1 67 ? -7.137 -7.316 1.835 1 98.56 67 TYR B N 1
ATOM 1593 C CA . TYR B 1 67 ? -7.449 -8.641 2.373 1 98.56 67 TYR B CA 1
ATOM 1594 C C . TYR B 1 67 ? -8.953 -8.844 2.463 1 98.56 67 TYR B C 1
ATOM 1596 O O . TYR B 1 67 ? -9.672 -8.008 3.016 1 98.56 67 TYR B O 1
ATOM 1604 N N . GLY B 1 68 ? -9.406 -9.891 1.935 1 97.69 68 GLY B N 1
ATOM 1605 C CA . GLY B 1 68 ? -10.812 -10.227 1.995 1 97.69 68 GLY B CA 1
ATOM 16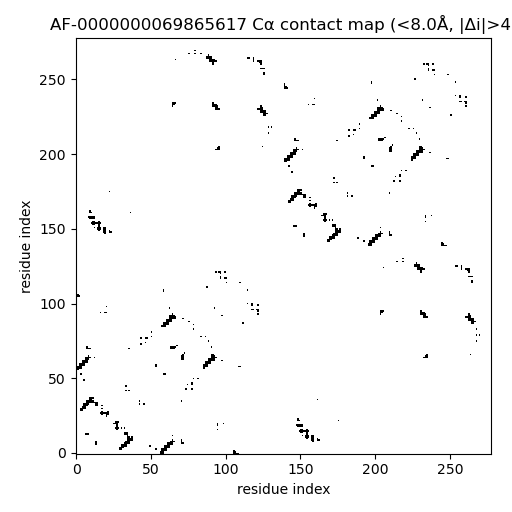06 C C . GLY B 1 68 ? -11.641 -9.547 0.917 1 97.69 68 GLY B C 1
ATOM 1607 O O . GLY B 1 68 ? -12.836 -9.82 0.777 1 97.69 68 GLY B O 1
ATOM 1608 N N . GLY B 1 69 ? -11.023 -8.617 0.177 1 98.25 69 GLY B N 1
ATOM 1609 C CA . GLY B 1 69 ? -11.734 -7.996 -0.928 1 98.25 69 GLY B CA 1
ATOM 1610 C C . GLY B 1 69 ? -11.984 -8.945 -2.086 1 98.25 69 GLY B C 1
ATOM 1611 O O . GLY B 1 69 ? -11.398 -10.031 -2.146 1 98.25 69 GLY B O 1
ATOM 1612 N N . SER B 1 70 ? -12.773 -8.484 -3.02 1 98.31 70 SER B N 1
ATOM 1613 C CA . SER B 1 70 ? -13.156 -9.336 -4.145 1 98.31 70 SER B CA 1
ATOM 1614 C C . SER B 1 70 ? -11.945 -9.734 -4.977 1 98.31 70 SER B C 1
ATOM 1616 O O . SER B 1 70 ? -11.852 -10.867 -5.445 1 98.31 70 SER B O 1
ATOM 1618 N N . VAL B 1 71 ? -11.016 -8.859 -5.152 1 98.81 71 VAL B N 1
ATOM 1619 C CA . VAL B 1 71 ? -9.805 -9.141 -5.918 1 98.81 71 VAL B CA 1
ATOM 1620 C C . VAL B 1 71 ? -8.977 -10.211 -5.207 1 98.81 71 VAL B C 1
ATOM 1622 O O . VAL B 1 71 ? -8.523 -11.172 -5.832 1 98.81 71 VAL B O 1
ATOM 1625 N N . ASN B 1 72 ? -8.789 -10.062 -3.895 1 98.69 72 ASN B N 1
ATOM 1626 C CA . ASN B 1 72 ? -8.086 -11.062 -3.09 1 98.69 72 ASN B CA 1
ATOM 1627 C C . ASN B 1 72 ? -8.789 -12.414 -3.15 1 98.69 72 ASN B C 1
ATOM 1629 O O . ASN B 1 72 ? -8.133 -13.445 -3.324 1 98.69 72 ASN B O 1
ATOM 1633 N N . GLN B 1 73 ? -10.07 -12.406 -3.059 1 97.62 73 GLN B N 1
ATOM 1634 C CA . GLN B 1 73 ? -10.844 -13.648 -3.07 1 97.62 73 GLN B CA 1
ATOM 1635 C C . GLN B 1 73 ? -10.703 -14.375 -4.406 1 97.62 73 GLN B C 1
ATOM 1637 O O . GLN B 1 73 ? -10.555 -15.594 -4.441 1 97.62 73 GLN B O 1
ATOM 1642 N N . LYS B 1 74 ? -10.734 -13.664 -5.449 1 98.06 74 LYS B N 1
ATOM 1643 C CA . LYS B 1 74 ? -10.602 -14.266 -6.77 1 98.06 74 LYS B CA 1
ATOM 1644 C C . LYS B 1 74 ? -9.211 -14.883 -6.949 1 98.06 74 LYS B C 1
ATOM 1646 O O . LYS B 1 74 ? -9.086 -15.977 -7.496 1 98.06 74 LYS B O 1
ATOM 1651 N N . ILE B 1 75 ? -8.164 -14.18 -6.512 1 98.19 75 ILE B N 1
ATOM 1652 C CA . ILE B 1 75 ? -6.801 -14.688 -6.582 1 98.19 75 ILE B CA 1
ATOM 1653 C C . ILE B 1 75 ? -6.699 -15.984 -5.789 1 98.19 75 ILE B C 1
ATOM 1655 O O . ILE B 1 75 ? -6.164 -16.984 -6.281 1 98.19 75 ILE B O 1
ATOM 1659 N N . VAL B 1 76 ? -7.219 -15.969 -4.59 1 96.69 76 VAL B N 1
ATOM 1660 C CA . VAL B 1 76 ? -7.176 -17.141 -3.723 1 96.69 76 VAL B CA 1
ATOM 1661 C C . VAL B 1 76 ? -7.875 -18.312 -4.402 1 96.69 76 VAL B C 1
ATOM 1663 O O . VAL B 1 76 ? -7.344 -19.438 -4.434 1 96.69 76 VAL B O 1
ATOM 1666 N N . GLN B 1 77 ? -9.039 -18.031 -4.926 1 95.5 77 GLN B N 1
ATOM 1667 C CA . GLN B 1 77 ? -9.82 -19.078 -5.594 1 95.5 77 GLN B CA 1
ATOM 1668 C C . GLN B 1 77 ? -9.031 -19.688 -6.75 1 95.5 77 GLN B C 1
ATOM 1670 O O . GLN B 1 77 ? -8.961 -20.906 -6.871 1 95.5 77 GLN B O 1
ATOM 1675 N N . GLU B 1 78 ? -8.406 -18.906 -7.617 1 95.69 78 GLU B N 1
ATOM 1676 C CA . GLU B 1 78 ? -7.676 -19.391 -8.781 1 95.69 78 GLU B CA 1
ATOM 1677 C C . GLU B 1 78 ? -6.426 -20.172 -8.359 1 95.69 78 GLU B C 1
ATOM 1679 O O . GLU B 1 78 ? -6.074 -21.172 -8.977 1 95.69 78 GLU B O 1
ATOM 1684 N N . VAL B 1 79 ? -5.762 -19.703 -7.32 1 95.38 79 VAL B N 1
ATOM 1685 C CA . VAL B 1 79 ? -4.559 -20.375 -6.848 1 95.38 79 VAL B CA 1
ATOM 1686 C C . VAL B 1 79 ? -4.926 -21.734 -6.254 1 95.38 79 VAL B C 1
ATOM 1688 O O . VAL B 1 79 ? -4.234 -22.719 -6.492 1 95.38 79 VAL B O 1
ATOM 1691 N N . MET B 1 80 ? -6.004 -21.781 -5.496 1 91.88 80 MET B N 1
ATOM 1692 C CA . MET B 1 80 ? -6.422 -23.016 -4.84 1 91.88 80 MET B CA 1
ATOM 1693 C C . MET B 1 80 ? -6.84 -24.062 -5.871 1 91.88 80 MET B C 1
ATOM 1695 O O . MET B 1 80 ? -6.734 -25.266 -5.617 1 91.88 80 MET B O 1
ATOM 1699 N N . THR B 1 81 ? -7.227 -23.625 -6.984 1 86.69 81 THR B N 1
ATOM 1700 C CA . THR B 1 81 ? -7.676 -24.547 -8.023 1 86.69 81 THR B CA 1
ATOM 1701 C C . THR B 1 81 ? -6.488 -25.141 -8.781 1 86.69 81 THR B C 1
ATOM 1703 O O . THR B 1 81 ? -6.602 -26.188 -9.406 1 86.69 81 THR B O 1
ATOM 1706 N N . THR B 1 82 ? -5.344 -24.5 -8.672 1 78.06 82 THR B N 1
ATOM 1707 C CA . THR B 1 82 ? -4.191 -24.953 -9.453 1 78.06 82 THR B CA 1
ATOM 1708 C C . THR B 1 82 ? -3.133 -25.578 -8.555 1 78.06 82 THR B C 1
ATOM 1710 O O . THR B 1 82 ? -2.156 -26.141 -9.039 1 78.06 82 THR B O 1
ATOM 1713 N N . LYS B 1 83 ? -3.318 -25.547 -7.254 1 65.19 83 LYS B N 1
ATOM 1714 C CA . LYS B 1 83 ? -2.496 -26.094 -6.176 1 65.19 83 LYS B CA 1
ATOM 1715 C C . LYS B 1 83 ? -1.012 -25.875 -6.457 1 65.19 83 LYS B C 1
ATOM 1717 O O . LYS B 1 83 ? -0.229 -26.828 -6.461 1 65.19 83 LYS B O 1
ATOM 1722 N N . PRO B 1 84 ? -0.619 -24.625 -6.777 1 67.25 84 PRO B N 1
ATOM 1723 C CA . PRO B 1 84 ? 0.826 -24.594 -7.016 1 67.25 84 PRO B CA 1
ATOM 1724 C C . PRO B 1 84 ? 1.636 -24.516 -5.723 1 67.25 84 PRO B C 1
ATOM 1726 O O . PRO B 1 84 ? 1.339 -23.703 -4.852 1 67.25 84 PRO B O 1
ATOM 1729 N N . ASP B 1 85 ? 2.271 -25.609 -5.18 1 74.25 85 ASP B N 1
ATOM 1730 C CA . ASP B 1 85 ? 3.115 -25.688 -3.99 1 74.25 85 ASP B CA 1
ATOM 1731 C C . ASP B 1 85 ? 4.137 -24.547 -3.975 1 74.25 85 ASP B C 1
ATOM 1733 O O . ASP B 1 85 ? 4.75 -24.266 -2.941 1 74.25 85 ASP B O 1
ATOM 1737 N N . ASN B 1 86 ? 4.117 -23.656 -4.918 1 88 86 ASN B N 1
ATOM 1738 C CA . ASN B 1 86 ? 5.188 -22.688 -5.07 1 88 86 ASN B CA 1
ATOM 1739 C C . ASN B 1 86 ? 4.641 -21.266 -5.191 1 88 86 ASN B C 1
ATOM 1741 O O . ASN B 1 86 ? 5.328 -20.375 -5.691 1 88 86 ASN B O 1
ATOM 1745 N N . VAL B 1 87 ? 3.285 -21.047 -4.617 1 95.06 87 VAL B N 1
ATOM 1746 C CA . VAL B 1 87 ? 2.686 -19.734 -4.75 1 95.06 87 VAL B CA 1
ATOM 1747 C C . VAL B 1 87 ? 2.422 -19.141 -3.365 1 95.06 87 VAL B C 1
ATOM 1749 O O . VAL B 1 87 ? 1.848 -19.797 -2.5 1 95.06 87 VAL B O 1
ATOM 1752 N N . PHE B 1 88 ? 2.881 -17.938 -3.113 1 96.44 88 PHE B N 1
ATOM 1753 C CA . PHE B 1 88 ? 2.596 -17.172 -1.905 1 96.44 88 PHE B CA 1
ATOM 1754 C C . PHE B 1 88 ? 1.67 -15.992 -2.213 1 96.44 88 PHE B C 1
ATOM 1756 O O . PHE B 1 88 ? 1.867 -15.281 -3.199 1 96.44 88 PHE B O 1
ATOM 1763 N N . ILE B 1 89 ? 0.669 -15.844 -1.416 1 97.88 89 ILE B N 1
ATOM 1764 C CA . ILE B 1 89 ? -0.235 -14.711 -1.555 1 97.88 89 ILE B CA 1
ATOM 1765 C C . ILE B 1 89 ? -0.094 -13.789 -0.345 1 97.88 89 ILE B C 1
ATOM 1767 O O . ILE B 1 89 ? -0.147 -14.242 0.799 1 97.88 89 ILE B O 1
ATOM 1771 N N . ILE B 1 90 ? 0.151 -12.523 -0.608 1 98.81 90 ILE B N 1
ATOM 1772 C CA . ILE B 1 90 ? 0.259 -11.477 0.4 1 98.81 90 ILE B CA 1
ATOM 1773 C C . ILE B 1 90 ? -0.791 -10.398 0.138 1 98.81 90 ILE B C 1
ATOM 1775 O O . ILE B 1 90 ? -0.911 -9.898 -0.983 1 98.81 90 ILE B O 1
ATOM 1779 N N . SER B 1 91 ? -1.604 -10.047 1.169 1 98.88 91 SER B N 1
ATOM 1780 C CA . SER B 1 91 ? -2.67 -9.062 1.006 1 98.88 91 SER B CA 1
ATOM 1781 C C . SER B 1 91 ? -2.439 -7.848 1.895 1 98.88 91 SER B C 1
ATOM 1783 O O . SER B 1 91 ? -1.542 -7.852 2.74 1 98.88 91 SER B O 1
ATOM 1785 N N . ASN B 1 92 ? -3.24 -6.809 1.641 1 98.94 92 ASN B N 1
ATOM 1786 C CA . ASN B 1 92 ? -2.918 -5.508 2.219 1 98.94 92 ASN B CA 1
ATOM 1787 C C . ASN B 1 92 ? -1.489 -5.086 1.884 1 98.94 92 ASN B C 1
ATOM 1789 O O . ASN B 1 92 ? -0.747 -4.645 2.762 1 98.94 92 ASN B O 1
ATOM 1793 N N . ALA B 1 93 ? -1.154 -5.316 0.64 1 98.94 93 ALA B N 1
ATOM 1794 C CA . ALA B 1 93 ? 0.223 -5.066 0.222 1 98.94 93 ALA B CA 1
ATOM 1795 C C . ALA B 1 93 ? 0.524 -3.572 0.184 1 98.94 93 ALA B C 1
ATOM 1797 O O . ALA B 1 93 ? -0.359 -2.762 -0.106 1 98.94 93 ALA B O 1
ATOM 1798 N N . ASN B 1 94 ? 1.674 -3.205 0.488 1 98.94 94 ASN B N 1
ATOM 1799 C CA . ASN B 1 94 ? 2.211 -1.861 0.299 1 98.94 94 ASN B CA 1
ATOM 1800 C C . ASN B 1 94 ? 3.521 -1.886 -0.483 1 98.94 94 ASN B C 1
ATOM 1802 O O . ASN B 1 94 ? 3.969 -2.947 -0.921 1 98.94 94 ASN B O 1
ATOM 1806 N N . LEU B 1 95 ? 4.027 -0.73 -0.787 1 98.94 95 LEU B N 1
ATOM 1807 C CA . LEU B 1 95 ? 5.215 -0.64 -1.629 1 98.94 95 LEU B CA 1
ATOM 1808 C C . LEU B 1 95 ? 6.414 -1.291 -0.948 1 98.94 95 LEU B C 1
ATOM 1810 O O . LEU B 1 95 ? 7.242 -1.925 -1.608 1 98.94 95 LEU B O 1
ATOM 1814 N N . ALA B 1 96 ? 6.57 -1.164 0.34 1 98.88 96 ALA B N 1
ATOM 1815 C CA . ALA B 1 96 ? 7.707 -1.686 1.093 1 98.88 96 ALA B CA 1
ATOM 1816 C C . ALA B 1 96 ? 7.816 -3.201 0.945 1 98.88 96 ALA B C 1
ATOM 1818 O O . ALA B 1 96 ? 8.906 -3.736 0.754 1 98.88 96 ALA B O 1
ATOM 1819 N N . ILE B 1 97 ? 6.703 -3.943 0.987 1 98.94 97 ILE B N 1
ATOM 1820 C CA . ILE B 1 97 ? 6.746 -5.398 0.886 1 98.94 97 ILE B CA 1
ATOM 1821 C C . ILE B 1 97 ? 7.121 -5.809 -0.537 1 98.94 97 ILE B C 1
ATOM 1823 O O . ILE B 1 97 ? 7.855 -6.777 -0.738 1 98.94 97 ILE B O 1
ATOM 1827 N N . ALA B 1 98 ? 6.586 -5.078 -1.5 1 98.75 98 ALA B N 1
ATOM 1828 C CA . ALA B 1 98 ? 6.945 -5.367 -2.887 1 98.75 98 ALA B CA 1
ATOM 1829 C C . ALA B 1 98 ? 8.445 -5.215 -3.107 1 98.75 98 ALA B C 1
ATOM 1831 O O . ALA B 1 98 ? 9.094 -6.102 -3.67 1 98.75 98 ALA B O 1
ATOM 1832 N N . LEU B 1 99 ? 8.992 -4.109 -2.625 1 98.31 99 LEU B N 1
ATOM 1833 C CA . LEU B 1 99 ? 10.422 -3.848 -2.768 1 98.31 99 LEU B CA 1
ATOM 1834 C C . LEU B 1 99 ? 11.242 -4.91 -2.041 1 98.31 99 LEU B C 1
ATOM 1836 O O . LEU B 1 99 ? 12.203 -5.441 -2.598 1 98.31 99 LEU B O 1
ATOM 1840 N N . SER B 1 100 ? 10.828 -5.176 -0.833 1 97.69 100 SER B N 1
ATOM 1841 C CA . SER B 1 100 ? 11.555 -6.141 -0.02 1 97.69 100 SER B CA 1
ATOM 1842 C C . SER B 1 100 ? 11.648 -7.496 -0.719 1 97.69 100 SER B C 1
ATOM 1844 O O . SER B 1 100 ? 12.727 -8.094 -0.785 1 97.69 100 SER B O 1
ATOM 1846 N N . LEU B 1 101 ? 10.594 -7.965 -1.301 1 97.12 101 LEU B N 1
ATOM 1847 C CA . LEU B 1 101 ? 10.539 -9.297 -1.897 1 97.12 101 LEU B CA 1
ATOM 1848 C C . LEU B 1 101 ? 11.273 -9.32 -3.232 1 97.12 101 LEU B C 1
ATOM 1850 O O . LEU B 1 101 ? 11.945 -10.305 -3.557 1 97.12 101 LEU B O 1
ATOM 1854 N N . ILE B 1 102 ? 11.164 -8.234 -3.992 1 95.75 102 ILE B N 1
ATOM 1855 C CA . ILE B 1 102 ? 11.805 -8.156 -5.301 1 95.75 102 ILE B CA 1
ATOM 1856 C C . ILE B 1 102 ? 13.328 -8.156 -5.125 1 95.75 102 ILE B C 1
ATOM 1858 O O . ILE B 1 102 ? 14.055 -8.703 -5.961 1 95.75 102 ILE B O 1
ATOM 1862 N N . PHE B 1 103 ? 13.797 -7.668 -3.967 1 93.75 103 PHE B N 1
ATOM 1863 C CA . PHE B 1 103 ? 15.234 -7.531 -3.775 1 93.75 103 PHE B CA 1
ATOM 1864 C C . PHE B 1 103 ? 15.797 -8.742 -3.039 1 93.75 103 PHE B C 1
ATOM 1866 O O . PHE B 1 103 ? 17.016 -8.852 -2.846 1 93.75 103 PHE B O 1
ATOM 1873 N N . LEU B 1 104 ? 14.93 -9.633 -2.592 1 91.06 104 LEU B N 1
ATOM 1874 C CA . LEU B 1 104 ? 15.453 -10.859 -2.008 1 91.06 104 LEU B CA 1
ATOM 1875 C C . LEU B 1 104 ? 16.312 -11.609 -3.014 1 91.06 104 LEU B C 1
ATOM 1877 O O . LEU B 1 104 ? 15.984 -11.68 -4.199 1 91.06 104 LEU B O 1
ATOM 1881 N N . LYS B 1 105 ? 17.391 -12.094 -2.568 1 81 105 LYS B N 1
ATOM 1882 C CA . LYS B 1 105 ? 18.359 -12.781 -3.418 1 81 105 LYS B CA 1
ATOM 1883 C C . LYS B 1 105 ? 17.719 -13.969 -4.129 1 81 105 LYS B C 1
ATOM 1885 O O . LYS B 1 105 ? 16.953 -14.727 -3.525 1 81 105 LYS B O 1
ATOM 1890 N N . GLU B 1 106 ? 18.062 -13.992 -5.395 1 77.81 106 GLU B N 1
ATOM 1891 C CA . GLU B 1 106 ? 17.578 -15.117 -6.191 1 77.81 106 GLU B CA 1
ATOM 1892 C C . GLU B 1 106 ? 18.422 -16.359 -5.961 1 77.81 106 GLU B C 1
ATOM 1894 O O . GLU B 1 106 ? 19.547 -16.281 -5.488 1 77.81 106 GLU B O 1
ATOM 1899 N N . GLY B 1 107 ? 17.906 -17.516 -6.188 1 79.19 107 GLY B N 1
ATOM 1900 C CA . GLY B 1 107 ? 18.625 -18.781 -6.109 1 79.19 107 GLY B CA 1
ATOM 1901 C C . GLY B 1 107 ? 18.062 -19.719 -5.047 1 79.19 107 GLY B C 1
ATOM 1902 O O . GLY B 1 107 ? 17.781 -20.875 -5.328 1 79.19 107 GLY B O 1
ATOM 1903 N N . GLU B 1 108 ? 17.906 -19.094 -3.85 1 82.56 108 GLU B N 1
ATOM 1904 C CA . GLU B 1 108 ? 17.375 -19.938 -2.787 1 82.56 108 GLU B CA 1
ATOM 1905 C C . GLU B 1 108 ? 15.852 -19.938 -2.803 1 82.56 108 GLU B C 1
ATOM 1907 O O . GLU B 1 108 ? 15.227 -18.922 -3.125 1 82.56 108 GLU B O 1
ATOM 1912 N N . LYS B 1 109 ? 15.367 -21.125 -2.512 1 89.69 109 LYS B N 1
ATOM 1913 C CA . LYS B 1 109 ? 13.914 -21.25 -2.385 1 89.69 109 LYS B CA 1
ATOM 1914 C C . LYS B 1 109 ? 13.383 -20.391 -1.244 1 89.69 109 LYS B C 1
ATOM 1916 O O . LYS B 1 109 ? 13.906 -20.438 -0.128 1 89.69 109 LYS B O 1
ATOM 1921 N N . LEU B 1 110 ? 12.43 -19.578 -1.572 1 92.69 110 LEU B N 1
ATOM 1922 C CA . LEU B 1 110 ? 11.773 -18.75 -0.558 1 92.69 110 LEU B CA 1
ATOM 1923 C C . LEU B 1 110 ? 10.852 -19.609 0.312 1 92.69 110 LEU B C 1
ATOM 1925 O O . LEU B 1 110 ? 10.109 -20.438 -0.2 1 92.69 110 LEU B O 1
ATOM 1929 N N . THR B 1 111 ? 10.906 -19.422 1.562 1 92.56 111 THR B N 1
ATOM 1930 C CA . THR B 1 111 ? 10.039 -20.141 2.494 1 92.56 111 THR B CA 1
ATOM 1931 C C . THR B 1 111 ? 8.977 -19.203 3.061 1 92.56 111 THR B C 1
ATOM 1933 O O . THR B 1 111 ? 9.055 -17.984 2.883 1 92.56 111 THR B O 1
ATOM 1936 N N . LYS B 1 112 ? 7.977 -19.812 3.66 1 93.38 112 LYS B N 1
ATOM 1937 C CA . LYS B 1 112 ? 6.969 -19.031 4.371 1 93.38 112 LYS B CA 1
ATOM 1938 C C . LYS B 1 112 ? 7.609 -18.125 5.41 1 93.38 112 LYS B C 1
ATOM 1940 O O . LYS B 1 112 ? 7.168 -16.984 5.609 1 93.38 112 LYS B O 1
ATOM 1945 N N . GLU B 1 113 ? 8.609 -18.594 6.062 1 94.88 113 GLU B N 1
ATOM 1946 C CA . GLU B 1 113 ? 9.312 -17.828 7.078 1 94.88 113 GLU B CA 1
ATOM 1947 C C . GLU B 1 113 ? 9.984 -16.594 6.469 1 94.88 113 GLU B C 1
ATOM 1949 O O . GLU B 1 113 ? 10.008 -15.523 7.082 1 94.88 113 GLU B O 1
ATOM 1954 N N . ASP B 1 114 ? 10.531 -16.766 5.289 1 95 114 ASP B N 1
ATOM 1955 C CA . ASP B 1 114 ? 11.133 -15.633 4.586 1 95 114 ASP B CA 1
ATOM 1956 C C . ASP B 1 114 ? 10.094 -14.547 4.309 1 95 114 ASP B C 1
ATOM 1958 O O . ASP B 1 114 ? 10.359 -13.359 4.508 1 95 114 ASP B O 1
ATOM 1962 N N . ILE B 1 115 ? 8.953 -14.961 3.9 1 96.5 115 ILE B N 1
ATOM 1963 C CA . ILE B 1 115 ? 7.867 -14.047 3.557 1 96.5 115 ILE B CA 1
ATOM 1964 C C . ILE B 1 115 ? 7.375 -13.336 4.812 1 96.5 115 ILE B C 1
ATOM 1966 O O . ILE B 1 115 ? 7.184 -12.117 4.809 1 96.5 115 ILE B O 1
ATOM 1970 N N . GLN B 1 116 ? 7.23 -14.094 5.844 1 97.56 116 GLN B N 1
ATOM 1971 C CA . GLN B 1 116 ? 6.758 -13.523 7.098 1 97.56 116 GLN B CA 1
ATOM 1972 C C . GLN B 1 116 ? 7.754 -12.508 7.652 1 97.56 116 GLN B C 1
ATOM 1974 O O . GLN B 1 116 ? 7.355 -11.492 8.227 1 97.56 116 GLN B O 1
ATOM 1979 N N . ALA B 1 117 ? 8.992 -12.805 7.512 1 97.56 117 ALA B N 1
ATOM 1980 C CA . ALA B 1 117 ? 10.008 -11.859 7.945 1 97.56 117 ALA B CA 1
ATOM 1981 C C . ALA B 1 117 ? 9.93 -10.562 7.145 1 97.56 117 ALA B C 1
ATOM 1983 O O . ALA B 1 117 ? 10.031 -9.469 7.707 1 97.56 117 ALA B O 1
ATOM 1984 N N . ALA B 1 118 ? 9.789 -10.688 5.836 1 98.12 118 ALA B N 1
ATOM 1985 C CA . ALA B 1 118 ? 9.648 -9.508 4.98 1 98.12 118 ALA B CA 1
ATOM 1986 C C . ALA B 1 118 ? 8.406 -8.711 5.344 1 98.12 118 ALA B C 1
ATOM 1988 O O . ALA B 1 118 ? 8.438 -7.477 5.375 1 98.12 118 ALA B O 1
ATOM 1989 N N . ILE B 1 119 ? 7.297 -9.422 5.637 1 98.69 119 ILE B N 1
ATOM 1990 C CA . ILE B 1 119 ? 6.051 -8.781 6.039 1 98.69 119 ILE B CA 1
ATOM 1991 C C . ILE B 1 119 ? 6.266 -8 7.332 1 98.69 119 ILE B C 1
ATOM 1993 O O . ILE B 1 119 ? 5.844 -6.844 7.445 1 98.69 119 ILE B O 1
ATOM 1997 N N . ALA B 1 120 ? 6.898 -8.586 8.258 1 98.31 120 ALA B N 1
ATOM 1998 C CA . ALA B 1 120 ? 7.133 -7.953 9.555 1 98.31 120 ALA B CA 1
ATOM 1999 C C . ALA B 1 120 ? 7.898 -6.645 9.391 1 98.31 120 ALA B C 1
ATOM 2001 O O . ALA B 1 120 ? 7.598 -5.652 10.062 1 98.31 120 ALA B O 1
ATOM 2002 N N . GLU B 1 121 ? 8.805 -6.609 8.508 1 97.94 121 GLU B N 1
ATOM 2003 C CA . GLU B 1 121 ? 9.656 -5.441 8.32 1 97.94 121 GLU B CA 1
ATOM 2004 C C . GLU B 1 121 ? 8.938 -4.352 7.535 1 97.94 121 GLU B C 1
ATOM 2006 O O . GLU B 1 121 ? 9.32 -3.18 7.594 1 97.94 121 GLU B O 1
ATOM 2011 N N . ALA B 1 122 ? 7.906 -4.738 6.801 1 98.81 122 ALA B N 1
ATOM 2012 C CA . ALA B 1 122 ? 7.285 -3.83 5.84 1 98.81 122 ALA B CA 1
ATOM 2013 C C . ALA B 1 122 ? 5.965 -3.285 6.375 1 98.81 122 ALA B C 1
ATOM 2015 O O . ALA B 1 122 ? 5.215 -2.631 5.645 1 98.81 122 ALA B O 1
ATOM 2016 N N . GLN B 1 123 ? 5.656 -3.518 7.656 1 98.88 123 GLN B N 1
ATOM 2017 C CA . GLN B 1 123 ? 4.348 -3.166 8.203 1 98.88 123 GLN B CA 1
ATOM 2018 C C . GLN B 1 123 ? 4.133 -1.654 8.18 1 98.88 123 GLN B C 1
ATOM 2020 O O . GLN B 1 123 ? 5.098 -0.885 8.18 1 98.88 123 GLN B O 1
ATOM 2025 N N . ILE B 1 124 ? 2.873 -1.289 8.203 1 98.88 124 ILE B N 1
ATOM 2026 C CA . ILE B 1 124 ? 2.475 0.11 8.32 1 98.88 124 ILE B CA 1
ATOM 2027 C C . ILE B 1 124 ? 3.045 0.706 9.602 1 98.88 124 ILE B C 1
ATOM 2029 O O . ILE B 1 124 ? 3.025 0.062 10.656 1 98.88 124 ILE B O 1
ATOM 2033 N N . GLN B 1 125 ? 3.498 1.954 9.445 1 98.25 125 GLN B N 1
ATOM 2034 C CA . GLN B 1 125 ? 4.129 2.604 10.586 1 98.25 125 GLN B CA 1
ATOM 2035 C C . GLN B 1 125 ? 3.494 3.961 10.875 1 98.25 125 GLN B C 1
ATOM 2037 O O . GLN B 1 125 ? 3.293 4.762 9.953 1 98.25 125 GLN B O 1
ATOM 2042 N N . PHE B 1 126 ? 3.131 4.18 12.195 1 98.31 126 PHE B N 1
ATOM 2043 C CA . PHE B 1 126 ? 2.885 5.543 12.648 1 98.31 126 PHE B CA 1
ATOM 2044 C C . PHE B 1 126 ? 4.191 6.316 12.773 1 98.31 126 PHE B C 1
ATOM 2046 O O . PHE B 1 126 ? 5.137 5.855 13.422 1 98.31 126 PHE B O 1
ATOM 2053 N N . VAL B 1 127 ? 4.262 7.48 12.164 1 97.12 127 VAL B N 1
ATOM 2054 C CA . VAL B 1 127 ? 5.5 8.25 12.188 1 97.12 127 VAL B CA 1
ATOM 2055 C C . VAL B 1 127 ? 5.477 9.234 13.359 1 97.12 127 VAL B C 1
ATOM 2057 O O . VAL B 1 127 ? 4.691 10.18 13.367 1 97.12 127 VAL B O 1
ATOM 2060 N N . GLU B 1 128 ? 6.336 9.062 14.367 1 90.94 128 GLU B N 1
ATOM 2061 C CA . GLU B 1 128 ? 6.465 9.961 15.508 1 90.94 128 GLU B CA 1
ATOM 2062 C C . GLU B 1 128 ? 7.184 11.25 15.125 1 90.94 128 GLU B C 1
ATOM 2064 O O . GLU B 1 128 ? 8.25 11.211 14.508 1 90.94 128 GLU B O 1
ATOM 2069 N N . LEU B 1 129 ? 6.484 12.398 15.414 1 86.88 129 LEU B N 1
ATOM 2070 C CA . LEU B 1 129 ? 7.086 13.695 15.125 1 86.88 129 LEU B CA 1
ATOM 2071 C C . LEU B 1 129 ? 7.781 14.258 16.359 1 86.88 129 LEU B C 1
ATOM 2073 O O . LEU B 1 129 ? 7.125 14.547 17.359 1 86.88 129 LEU B O 1
ATOM 2077 N N . ASN B 1 130 ? 8.711 13.656 16.953 1 71.94 130 ASN B N 1
ATOM 2078 C CA . ASN B 1 130 ? 9.398 14.164 18.141 1 71.94 130 ASN B CA 1
ATOM 2079 C C . ASN B 1 130 ? 10.375 15.273 17.781 1 71.94 130 ASN B C 1
ATOM 2081 O O . ASN B 1 130 ? 11.141 15.156 16.828 1 71.94 130 ASN B O 1
ATOM 2085 N N . PRO B 1 131 ? 10.133 16.531 18.219 1 58.06 131 PRO B N 1
ATOM 2086 C CA . PRO B 1 131 ? 11.117 17.609 18.031 1 58.06 131 PRO B CA 1
ATOM 2087 C C . PRO B 1 131 ? 12.547 17.141 18.297 1 58.06 131 PRO B C 1
ATOM 2089 O O . PRO B 1 131 ? 13.484 17.672 17.688 1 58.06 131 PRO B O 1
ATOM 2092 N N . SER B 1 132 ? 12.773 16.328 19.25 1 49.5 132 SER B N 1
ATOM 2093 C CA . SER B 1 132 ? 14.125 16.062 19.734 1 49.5 132 SER B CA 1
ATOM 2094 C C . SER B 1 132 ? 14.93 15.266 18.703 1 49.5 132 SER B C 1
ATOM 2096 O O . SER B 1 132 ? 16.125 15.008 18.906 1 49.5 132 SER B O 1
ATOM 2098 N N . ASN B 1 133 ? 14.336 14.578 17.797 1 45.12 133 ASN B N 1
ATOM 2099 C CA . ASN B 1 133 ? 15.273 13.75 17.031 1 45.12 133 ASN B CA 1
ATOM 2100 C C . ASN B 1 133 ? 16.094 14.586 16.062 1 45.12 133 ASN B C 1
ATOM 2102 O O . ASN B 1 133 ? 15.938 14.461 14.844 1 45.12 133 ASN B O 1
ATOM 2106 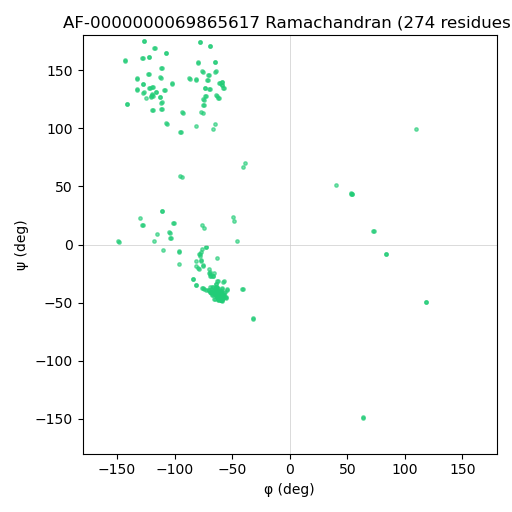N N . GLU B 1 134 ? 16.203 15.875 16.062 1 39.28 134 GLU B N 1
ATOM 2107 C CA . GLU B 1 134 ? 17.297 16.562 15.383 1 39.28 134 GLU B CA 1
ATOM 2108 C C . GLU B 1 134 ? 18.578 15.734 15.398 1 39.28 134 GLU B C 1
ATOM 2110 O O . GLU B 1 134 ? 19.312 15.711 14.422 1 39.28 134 GLU B O 1
ATOM 2115 N N . GLU B 1 135 ? 19.234 15.398 16.641 1 36.12 135 GLU B N 1
ATOM 2116 C CA . GLU B 1 135 ? 20.641 15.055 16.844 1 36.12 135 GLU B CA 1
ATOM 2117 C C . GLU B 1 135 ? 20.922 13.617 16.406 1 36.12 135 GLU B C 1
ATOM 2119 O O . GLU B 1 135 ? 21.938 13.039 16.781 1 36.12 135 GLU B O 1
ATOM 2124 N N . GLU B 1 136 ? 20.125 12.805 16.062 1 37.34 136 GLU B N 1
ATOM 2125 C CA . GLU B 1 136 ? 20.828 11.555 15.82 1 37.34 136 GLU B CA 1
ATOM 2126 C C . GLU B 1 136 ? 21.766 11.672 14.617 1 37.34 136 GLU B C 1
ATOM 2128 O O . GLU B 1 136 ? 21.344 12 13.516 1 37.34 136 GLU B O 1
ATOM 2133 N N . ASN B 1 137 ? 23.125 11.891 14.867 1 31.84 137 ASN B N 1
ATOM 2134 C CA . ASN B 1 137 ? 24.438 11.992 14.25 1 31.84 137 ASN B CA 1
ATOM 2135 C C . ASN B 1 137 ? 24.625 10.961 13.133 1 31.84 137 ASN B C 1
ATOM 2137 O O . ASN B 1 137 ? 24.641 9.758 13.391 1 31.84 137 ASN B O 1
ATOM 2141 N N . PHE B 1 138 ? 24.047 11.023 12.102 1 25.8 138 PHE B N 1
ATOM 2142 C CA . PHE B 1 138 ? 24.844 10.367 11.07 1 25.8 138 PHE B CA 1
ATOM 2143 C C . PHE B 1 138 ? 26.297 10.852 11.109 1 25.8 138 PHE B C 1
ATOM 2145 O O . PHE B 1 138 ? 26.75 11.508 10.18 1 25.8 138 PHE B O 1
ATOM 2152 N N . PHE B 1 139 ? 26.844 11.445 12.219 1 21.73 139 PHE B N 1
ATOM 2153 C CA . PHE B 1 139 ? 28.297 11.531 12.164 1 21.73 139 PHE B CA 1
ATOM 2154 C C . PHE B 1 139 ? 28.922 10.141 12.195 1 21.73 139 PHE B C 1
ATOM 2156 O O . PHE B 1 139 ? 28.359 9.219 12.797 1 21.73 139 PHE B O 1
#

Radius of gyration: 19.14 Å; Cα contacts (8 Å, |Δi|>4): 502; chains: 2; bounding box: 54×53×38 Å

Foldseek 3Di:
DAEAAEEEEAACVQVVLLVVCCVVPNCSVRYHYHHPPPDPDDCLVVLLVSLVVADPPYAYEYEYQAPPDPRLVSNVVNCVVRDVPRYHYHYNDDNQLVVLVVPPDPDDRDDPVNSVVSPVVRDDDDDDPDPPPPPPDPD/DAEAAEEEEAACVQVVLLVVCCVVPNCSVRYHYHHPPPDPDDCLVVLLVVVVVADPPYAYEYEYQAPPDPRLVSNVVSCVVVVDPRYHYYYNDDSQLVVLVVPPDPDDRDDPVNSVVSPVVRDDDDDDPDPPPPPPDPD

Nearest PDB structures (foldseek):
  6fmg-assembly2_C  TM=8.212E-01  e=1.629E-05  Streptococcus pneumoniae
  4tkz-assembly3_F-3  TM=7.294E-01  e=1.629E-05  Streptococcus agalactiae NEM316
  3lfh-assembly1_B  TM=7.115E-01  e=1.435E-05  Caldanaerobacter subterraneus subsp. tengcongensis MB4
  2jzn-assembly1_B  TM=7.698E-01  e=7.427E-04  Escherichia coli
  2jzo-assembly1_A  TM=7.660E-01  e=7.916E-04  Escherichia coli

Sequence (278 aa):
MKRKFLIASHGNLAKGFQSSLDILADKGKELAVINAYVTPEDYTPIIQTFLQSLGAEEQAIILTDLYGGSVNQKIVQEVMTTKPDNVFIISNANLAIALSLIFLKEGEKLTKEDIQAAIAEAQIQFVELNPSNEEENFFMKRKFLIASHGNLAKGFQSSLDILADKGKELAVINAYVTPEDYTPIIQTFLQSLGAEEQAIILTDLYGGSVNQKIVQEVMTTKPDNVFIISNANLAIALSLIFLKEGEKLTKEDIQAAIAEAQIQFVELNPSNEEENFF

Solvent-accessible surface area (backbone atoms only — not comparable to full-atom values): 15116 Å² total; per-residue (Å²): 51,52,76,45,39,36,30,39,17,53,20,44,28,25,56,7,49,27,41,24,34,32,74,76,65,69,43,22,84,61,45,44,66,36,54,40,78,71,51,93,67,82,60,63,63,59,53,50,51,56,60,67,66,55,51,95,68,34,36,37,44,35,34,18,35,34,70,84,33,71,63,35,48,51,52,52,57,58,42,73,74,72,64,57,90,41,50,46,42,34,20,18,39,30,56,40,40,53,53,50,60,70,66,48,73,74,56,58,77,83,46,72,68,56,51,51,52,43,44,66,73,31,41,59,37,82,57,82,85,58,85,76,73,72,70,78,66,87,114,51,52,76,47,37,36,30,39,17,53,20,42,28,25,56,7,49,28,40,24,32,33,75,73,66,69,45,23,84,61,44,43,64,38,53,41,79,71,50,93,68,83,59,63,64,59,55,50,53,56,60,68,66,56,52,95,69,32,35,36,43,36,34,18,34,34,69,85,34,72,63,36,48,52,52,51,53,57,45,66,73,62,61,57,96,41,60,45,43,35,21,19,39,30,55,38,39,53,53,51,59,71,66,48,72,74,57,58,79,81,47,72,66,57,52,50,52,45,45,67,73,31,42,58,36,80,58,81,85,58,82,74,70,73,68,76,65,88,114

Secondary structure (DSSP, 8-state):
-EEEEEEEEETTHHHHHHHHHHHHHS-GGGEEEEEETSSSS--HHHHHHHHHT--TTEEEEEEESSTTSHHHHHHHHHHHTT-GGGEEEEES-BHHHHHHHHTSPSSSPP-HHHHHHHHHHT--EE----TTTT-----/-EEEEEEEEETTHHHHHHHHHHHHHS-GGGEEEEEETSSSS--HHHHHHHHHT--TTEEEEEEESSTTSHHHHHHHHHHHHH--TTEEEEES-BHHHHHHHHTSPSSSPP-HHHHHHHHHHT--EE----TTTT-----

Organism: Enterococcus faecalis (strain ATCC 700802 / V583) (NCBI:txid226185)